Protein AF-0000000072193037 (afdb_homodimer)

Radius of gyration: 32.9 Å; Cα contacts (8 Å, |Δi|>4): 341; chains: 2; bounding box: 51×131×101 Å

pLDDT: mean 85.97, std 19.53, range [38.72, 98.88]

InterPro domains:
  IPR021857 Protein of unknown function DUF3467 [PF11950] (17-109)

Organism: NCBI:txid901

Foldseek 3Di:
DDDPPPDPPPPPDPPPPPPPPPPPPPDDDDDDDDPPDDDDDADDWDWDDDVFKIKIWGWHWDWDADPVGIDTDIGTDDMDMDGPVVVVVVVVVVVVVQVVVCVVPNHDDD/DDDPPPDPPPPPDPPPPPPPPPPPPPDDDDDDDDPPDDDDDADDWDWDDDVFKIKIWGWHWDWDADPVGIDTDIGTDDMDMDGPVVVVVVVVVVVVVQVVVCVVPNHDDD

Solvent-accessible surface area (backbone atoms o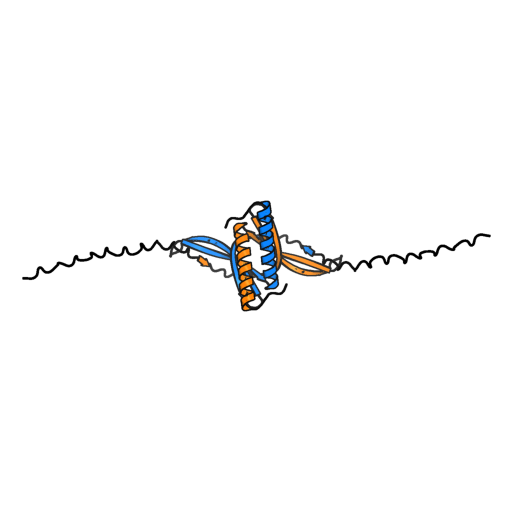nly — not comparable to full-atom values): 13272 Å² total; per-residue (Å²): 133,84,80,78,76,78,74,80,79,76,77,73,70,77,78,77,70,76,75,75,69,77,74,74,80,76,78,44,74,41,80,47,90,50,95,80,57,48,71,44,74,32,63,39,75,46,76,49,73,55,97,76,34,32,39,40,31,38,11,42,61,43,82,44,72,53,98,90,36,71,29,37,34,31,37,62,64,41,31,39,35,26,39,57,56,38,48,51,49,48,24,53,51,41,48,51,50,48,52,53,47,27,72,73,75,42,81,78,78,127,134,86,81,78,78,78,73,80,78,77,75,74,69,79,77,77,70,76,78,75,68,78,75,74,80,74,78,44,74,42,80,46,89,50,93,79,57,47,71,43,74,32,66,38,77,46,76,49,73,56,97,76,35,32,39,40,31,36,12,40,61,42,83,43,72,53,98,90,36,71,27,39,36,32,37,63,62,40,31,39,37,27,39,56,58,39,48,50,51,48,24,53,51,42,47,52,51,48,51,53,47,27,73,73,74,43,80,79,78,127

Secondary structure (DSSP, 8-state):
---------------------------EEEEPP-TT-EEEE-SEEEEEEETTEEEEEEEEEEEEEETTEEEEEEEEEEEEEE-HHHHHHHHHHHHHHHHHHHHHH-PPP-/---------------------------EEEEPP-TT-EEEE-SEEEEEEETTEEEEEEEEEEEEEETTEEEEEEEEEEEEEE-HHHHHHHHHHHHHHHHHHHHHH-PPP-

Structure (mmCIF, N/CA/C/O backbone):
data_AF-0000000072193037-model_v1
#
loop_
_entity.id
_entity.type
_entity.pdbx_description
1 polymer 'DUF3467 domain-containing protein'
#
loop_
_atom_site.group_PDB
_atom_site.id
_atom_site.type_symbol
_atom_site.label_atom_id
_atom_site.label_alt_id
_atom_site.label_comp_id
_atom_site.label_asym_id
_atom_site.label_entity_id
_atom_site.label_seq_id
_atom_site.pdbx_PDB_ins_code
_atom_site.Cartn_x
_atom_site.Cartn_y
_atom_site.Cartn_z
_atom_site.occupancy
_atom_site.B_iso_or_equiv
_atom_site.auth_seq_id
_atom_site.auth_comp_id
_atom_site.auth_asym_id
_atom_site.auth_atom_id
_atom_site.pdbx_PDB_model_num
ATOM 1 N N . MET A 1 1 ? -10.961 45.531 80.938 1 38.72 1 MET A N 1
ATOM 2 C CA . MET A 1 1 ? -11.102 45.781 79.5 1 38.72 1 MET A CA 1
ATOM 3 C C . MET A 1 1 ? -10.391 44.719 78.625 1 38.72 1 MET A C 1
ATOM 5 O O . MET A 1 1 ? -9.18 44.562 78.75 1 38.72 1 MET A O 1
ATOM 9 N N . PRO A 1 2 ? -11.047 43.594 78.188 1 45.59 2 PRO A N 1
ATOM 10 C CA . PRO A 1 2 ? -10.484 42.375 77.562 1 45.59 2 PRO A CA 1
ATOM 11 C C . PRO A 1 2 ? -9.805 42.656 76.25 1 45.59 2 PRO A C 1
ATOM 13 O O . PRO A 1 2 ? -10.234 43.531 75.5 1 45.59 2 PRO A O 1
ATOM 16 N N . ALA A 1 3 ? -8.469 42.469 76.062 1 51.12 3 ALA A N 1
ATOM 17 C CA . ALA A 1 3 ? -7.543 42.594 74.938 1 51.12 3 ALA A CA 1
ATOM 18 C C . ALA A 1 3 ? -8.023 41.812 73.75 1 51.12 3 ALA A C 1
ATOM 20 O O . ALA A 1 3 ? -8.266 40.594 73.875 1 51.12 3 ALA A O 1
ATOM 21 N N . LEU A 1 4 ? -8.797 42.406 72.812 1 46.22 4 LEU A N 1
ATOM 22 C CA . LEU A 1 4 ? -9.281 41.812 71.562 1 46.22 4 LEU A CA 1
ATOM 23 C C . LEU A 1 4 ? -8.125 41.281 70.75 1 46.22 4 LEU A C 1
ATOM 25 O O . LEU A 1 4 ? -7.211 42.031 70.375 1 46.22 4 LEU A O 1
ATOM 29 N N . LYS A 1 5 ? -7.797 40 70.875 1 47.25 5 LYS A N 1
ATOM 30 C CA . LYS A 1 5 ? -6.781 39.312 70.125 1 47.25 5 LYS A CA 1
ATOM 31 C C . LYS A 1 5 ? -7.055 39.5 68.625 1 47.25 5 LYS A C 1
ATOM 33 O O . LYS A 1 5 ? -8.156 39.188 68.125 1 47.25 5 LYS A O 1
ATOM 38 N N . LYS A 1 6 ? -6.367 40.375 67.938 1 49.47 6 LYS A N 1
ATOM 39 C CA . LYS A 1 6 ? -6.387 40.562 66.5 1 49.47 6 LYS A CA 1
ATOM 40 C C . LYS A 1 6 ? -6.098 39.25 65.75 1 49.47 6 LYS A C 1
ATOM 42 O O . LYS A 1 6 ? -5.082 38.594 66.062 1 49.47 6 LYS A O 1
ATOM 47 N N . THR A 1 7 ? -7.105 38.5 65.312 1 49.22 7 THR A N 1
ATOM 48 C CA . THR A 1 7 ? -6.965 37.312 64.5 1 49.22 7 THR A CA 1
ATOM 49 C C . THR A 1 7 ? -6.148 37.625 63.219 1 49.22 7 THR A C 1
ATOM 51 O O . THR A 1 7 ? -6.422 38.594 62.531 1 49.22 7 THR A O 1
ATOM 54 N N . PRO A 1 8 ? -4.922 37.156 63.094 1 47.81 8 PRO A N 1
ATOM 55 C CA . PRO A 1 8 ? -4.109 37.375 61.906 1 47.81 8 PRO A CA 1
ATOM 56 C C . PRO A 1 8 ? -4.848 37.031 60.625 1 47.81 8 PRO A C 1
ATOM 58 O O . PRO A 1 8 ? -5.57 36.031 60.562 1 47.81 8 PRO A O 1
ATOM 61 N N . ALA A 1 9 ? -5.281 38 59.781 1 48.5 9 ALA A N 1
ATOM 62 C CA . ALA A 1 9 ? -5.844 37.844 58.438 1 48.5 9 ALA A CA 1
ATOM 63 C C . ALA A 1 9 ? -4.98 36.938 57.562 1 48.5 9 ALA A C 1
ATOM 65 O O . ALA A 1 9 ? -3.768 37.125 57.469 1 48.5 9 ALA A O 1
ATOM 66 N N . ASN A 1 10 ? -5.219 35.594 57.594 1 48.97 10 ASN A N 1
ATOM 67 C CA . ASN A 1 10 ? -4.617 34.656 56.656 1 48.97 10 ASN A CA 1
ATOM 68 C C . ASN A 1 10 ? -4.66 35.219 55.219 1 48.97 10 ASN A C 1
ATOM 70 O O . ASN A 1 10 ? -5.734 35.344 54.625 1 48.97 10 ASN A O 1
ATOM 74 N N . SER A 1 11 ? -3.824 36.156 54.844 1 52.31 11 SER A N 1
ATOM 75 C CA . SER A 1 11 ? -3.674 36.562 53.438 1 52.31 11 SER A CA 1
ATOM 76 C C . SER A 1 11 ? -3.559 35.344 52.531 1 52.31 11 SER A C 1
ATOM 78 O O . SER A 1 11 ? -2.535 34.656 52.531 1 52.31 11 SER A O 1
ATOM 80 N N . ARG A 1 12 ? -4.672 34.562 52.281 1 49.44 12 ARG A N 1
ATOM 81 C CA . ARG A 1 12 ? -4.633 33.531 51.25 1 49.44 12 ARG A CA 1
ATOM 82 C C . ARG A 1 12 ? -3.982 34.062 50 1 49.44 12 ARG A C 1
ATOM 84 O O . ARG A 1 12 ? -4.449 35.031 49.406 1 49.44 12 ARG A O 1
ATOM 91 N N . ALA A 1 13 ? -2.67 33.812 49.75 1 55.5 13 ALA A N 1
ATOM 92 C CA . ALA A 1 13 ? -1.938 34.031 48.531 1 55.5 13 ALA A CA 1
ATOM 93 C C . ALA A 1 13 ? -2.793 33.688 47.312 1 55.5 13 ALA A C 1
ATOM 95 O O . ALA A 1 13 ? -3.562 32.719 47.344 1 55.5 13 ALA A O 1
ATOM 96 N N . PRO A 1 14 ? -3.086 34.656 46.406 1 50.62 14 PRO A N 1
ATOM 97 C CA . PRO A 1 14 ? -3.881 34.312 45.219 1 50.62 14 PRO A CA 1
ATOM 98 C C . PRO A 1 14 ? -3.445 33 44.594 1 50.62 14 PRO A C 1
ATOM 100 O O . PRO A 1 14 ? -2.246 32.75 44.469 1 50.62 14 PRO A O 1
ATOM 103 N N . GLU A 1 15 ? -4.199 31.938 44.594 1 52.84 15 GLU A N 1
ATOM 104 C CA . GLU A 1 15 ? -3.992 30.719 43.812 1 52.84 15 GLU A CA 1
ATOM 105 C C . GLU A 1 15 ? -3.471 31.031 42.438 1 52.84 15 GLU A C 1
ATOM 107 O O . GLU A 1 15 ? -4.094 31.797 41.688 1 52.84 15 GLU A O 1
ATOM 112 N N . GLN A 1 16 ? -2.148 31.125 42.188 1 50.22 16 GLN A N 1
ATOM 113 C CA . GLN A 1 16 ? -1.597 31.188 40.844 1 50.22 16 GLN A CA 1
ATOM 114 C C . GLN A 1 16 ? -2.383 30.312 39.875 1 50.22 16 GLN A C 1
ATOM 116 O O . GLN A 1 16 ? -2.496 29.094 40.094 1 50.22 16 GLN A O 1
ATOM 121 N N . GLN A 1 17 ? -3.412 30.812 39.188 1 51.38 17 GLN A N 1
ATOM 122 C CA . GLN A 1 17 ? -4.0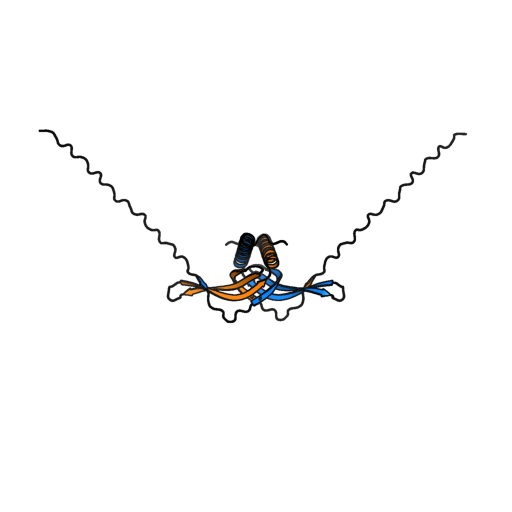9 30.094 38.094 1 51.38 17 GLN A CA 1
ATOM 123 C C . GLN A 1 17 ? -3.09 29.359 37.219 1 51.38 17 GLN A C 1
ATOM 125 O O . GLN A 1 17 ? -2.055 29.906 36.844 1 51.38 17 GLN A O 1
ATOM 130 N N . PRO A 1 18 ? -2.967 28.125 37.125 1 51.25 18 PRO A N 1
ATOM 131 C CA . PRO A 1 18 ? -2.053 27.406 36.219 1 51.25 18 PRO A CA 1
ATOM 132 C C . PRO A 1 18 ? -1.894 28.094 34.875 1 51.25 18 PRO A C 1
ATOM 134 O O . PRO A 1 18 ? -2.887 28.484 34.25 1 51.25 18 PRO A O 1
ATOM 137 N N . GLU A 1 19 ? -0.863 28.781 34.562 1 50.16 19 GLU A N 1
ATOM 138 C CA . GLU A 1 19 ? -0.504 29.25 33.25 1 50.16 19 GLU A CA 1
ATOM 139 C C . GLU A 1 19 ? -0.97 28.281 32.156 1 50.16 19 GLU A C 1
ATOM 141 O O . GLU A 1 19 ? -0.603 27.094 32.188 1 50.16 19 GLU A O 1
ATOM 146 N N . GLN A 1 20 ? -2.15 28.375 31.547 1 50.62 20 GLN A N 1
ATOM 147 C CA . GLN A 1 20 ? -2.586 27.625 30.359 1 50.62 20 GLN A CA 1
ATOM 148 C C . GLN A 1 20 ? -1.435 27.438 29.375 1 50.62 20 GLN A C 1
ATOM 150 O O . GLN A 1 20 ? -0.898 28.406 28.844 1 50.62 20 GLN A O 1
ATOM 155 N N . GLN A 1 21 ? -0.474 26.562 29.562 1 52.53 21 GLN A N 1
ATOM 156 C CA . GLN A 1 21 ? 0.493 26.203 28.531 1 52.53 21 GLN A CA 1
ATOM 157 C C . GLN A 1 21 ? -0.101 26.375 27.141 1 52.53 21 GLN A C 1
ATOM 159 O O . GLN A 1 21 ? -1.241 25.984 26.891 1 52.53 21 GLN A O 1
ATOM 164 N N . PRO A 1 22 ? 0.365 27.281 26.281 1 52.25 22 PRO A N 1
ATOM 165 C CA . PRO A 1 22 ? -0.148 27.422 24.906 1 52.25 22 PRO A CA 1
ATOM 166 C C . PRO A 1 22 ? -0.451 26.094 24.25 1 52.25 22 PRO A C 1
ATOM 168 O O . PRO A 1 22 ? 0.388 25.188 24.25 1 52.25 22 PRO A O 1
ATOM 171 N N . GLU A 1 23 ? -1.641 25.547 24.156 1 54.94 23 GLU A N 1
ATOM 172 C CA . GLU A 1 23 ? -2.059 24.406 23.344 1 54.94 23 GLU A CA 1
ATOM 173 C C . GLU A 1 23 ? -1.237 24.312 22.062 1 54.94 23 GLU A C 1
ATOM 175 O O . GLU A 1 23 ? -1.146 25.281 21.312 1 54.94 23 GLU A O 1
ATOM 180 N N . GLN A 1 24 ? -0.074 23.688 21.969 1 57.91 24 GLN A N 1
ATOM 181 C CA . GLN A 1 24 ? 0.596 23.406 20.703 1 57.91 24 GLN A CA 1
ATOM 182 C C . GLN A 1 24 ? -0.41 23.297 19.562 1 57.91 24 GLN A C 1
ATOM 184 O O . GLN A 1 24 ? -1.406 22.578 19.672 1 57.91 24 GLN A O 1
ATOM 189 N N . PRO A 1 25 ? -0.499 24.328 18.688 1 59.78 25 PRO A N 1
ATOM 190 C CA . PRO A 1 25 ? -1.506 24.359 17.625 1 59.78 25 PRO A CA 1
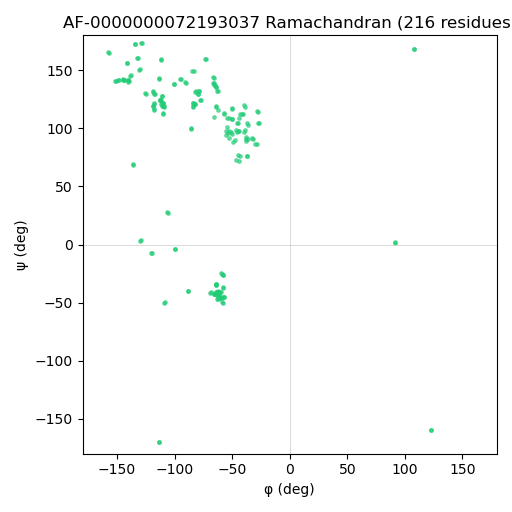ATOM 191 C C . PRO A 1 25 ? -1.61 23.031 16.875 1 59.78 25 PRO A C 1
ATOM 193 O O . PRO A 1 25 ? -0.598 22.5 16.406 1 59.78 25 PRO A O 1
ATOM 196 N N . GLN A 1 26 ? -2.523 22.141 17.172 1 74.38 26 GLN A N 1
ATOM 197 C CA . GLN A 1 26 ? -2.83 20.938 16.406 1 74.38 26 GLN A CA 1
ATOM 198 C C . GLN A 1 26 ? -2.934 21.25 14.914 1 74.38 26 GLN A C 1
ATOM 200 O O . GLN A 1 26 ? -3.625 22.188 14.516 1 74.38 26 GLN A O 1
ATOM 205 N N . MET A 1 27 ? -1.891 20.875 14.102 1 85.56 27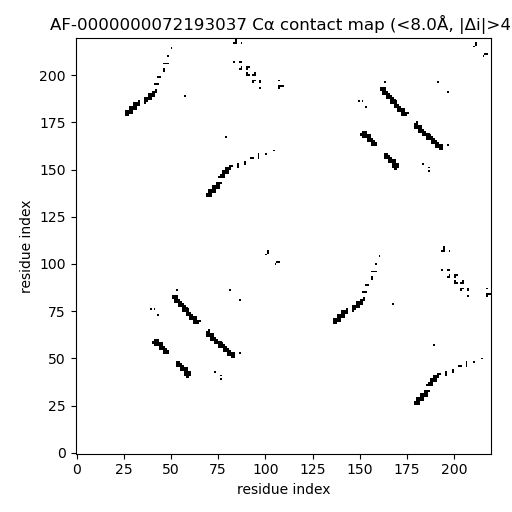 MET A N 1
ATOM 206 C CA . MET A 1 27 ? -1.882 21.109 12.664 1 85.56 27 MET A CA 1
ATOM 207 C C . MET A 1 27 ? -3.168 20.609 12.023 1 85.56 27 MET A C 1
ATOM 209 O O . MET A 1 27 ? -3.547 19.453 12.211 1 85.56 27 MET A O 1
ATOM 213 N N . ARG A 1 28 ? -3.865 21.531 11.477 1 91.5 28 ARG A N 1
ATOM 214 C CA . ARG A 1 28 ? -5.074 21.172 10.742 1 91.5 28 ARG A CA 1
ATOM 215 C C . ARG A 1 28 ? -4.738 20.359 9.5 1 91.5 28 ARG A C 1
ATOM 217 O O . ARG A 1 28 ? -3.73 20.609 8.836 1 91.5 28 ARG A O 1
ATOM 224 N N . VAL A 1 29 ? -5.465 19.297 9.172 1 93.94 29 VAL A N 1
ATOM 225 C CA . VAL A 1 29 ? -5.309 18.484 7.965 1 93.94 29 VAL A CA 1
ATOM 226 C C . VAL A 1 29 ? -6.512 18.688 7.047 1 93.94 29 VAL A C 1
ATOM 228 O O . VAL A 1 29 ? -7.66 18.641 7.504 1 93.94 29 VAL A O 1
ATOM 231 N N . ALA A 1 30 ? -6.246 19.016 5.766 1 94.06 30 ALA A N 1
ATOM 232 C CA . ALA A 1 30 ? -7.312 19.188 4.789 1 94.06 30 ALA A CA 1
ATOM 233 C C . ALA A 1 30 ? -7.195 18.188 3.648 1 94.06 30 ALA A C 1
ATOM 235 O O . ALA A 1 30 ? -6.195 18.172 2.924 1 94.06 30 ALA A O 1
ATOM 236 N N . MET A 1 31 ? -8.227 17.422 3.477 1 95 31 MET A N 1
ATOM 237 C CA . MET A 1 31 ? -8.312 16.531 2.324 1 95 31 MET A CA 1
ATOM 238 C C . MET A 1 31 ? -8.805 17.281 1.092 1 95 31 MET A C 1
ATOM 240 O O . MET A 1 31 ? -9.906 17.828 1.099 1 95 31 MET A O 1
ATOM 244 N N . LEU A 1 32 ? -8.016 17.266 0.093 1 95.5 32 LEU A N 1
ATOM 245 C CA . LEU A 1 32 ? -8.391 17.969 -1.133 1 95.5 32 LEU A CA 1
ATOM 246 C C . LEU A 1 32 ? -9.281 17.078 -2.008 1 95.5 32 LEU A C 1
ATOM 248 O O . LEU A 1 32 ? -9.117 15.859 -2.037 1 95.5 32 LEU A O 1
ATOM 252 N N . PRO A 1 33 ? -10.164 17.719 -2.758 1 94.69 33 PRO A N 1
ATOM 253 C CA . PRO A 1 33 ? -11.023 16.938 -3.656 1 94.69 33 PRO A CA 1
ATOM 254 C C . PRO A 1 33 ? -10.234 16.266 -4.773 1 94.69 33 PRO A C 1
ATOM 256 O O . PRO A 1 33 ? -9.227 16.797 -5.238 1 94.69 33 PRO A O 1
ATOM 259 N N . ALA A 1 34 ? -10.656 15.023 -5.176 1 95.06 34 ALA A N 1
ATOM 260 C CA . ALA A 1 34 ? -10.086 14.25 -6.281 1 95.06 34 ALA A CA 1
ATOM 261 C C . ALA A 1 34 ? -11.188 13.617 -7.129 1 95.06 34 ALA A C 1
ATOM 263 O O . ALA A 1 34 ? -11.328 12.391 -7.16 1 95.06 34 ALA A O 1
ATOM 264 N N . PRO A 1 35 ? -11.922 14.414 -7.836 1 91.56 35 PRO A N 1
ATOM 265 C CA . PRO A 1 35 ? -13.07 13.891 -8.586 1 91.56 35 PRO A CA 1
ATOM 266 C C . PRO A 1 35 ? -12.672 12.828 -9.609 1 91.56 35 PRO A C 1
ATOM 268 O O . PRO A 1 35 ? -13.477 11.953 -9.945 1 91.56 35 PRO A O 1
ATOM 271 N N . ALA A 1 36 ? -11.461 12.773 -10.117 1 93.94 36 ALA A N 1
ATOM 272 C CA . ALA A 1 36 ? -11 11.812 -11.125 1 93.94 36 ALA A CA 1
ATOM 273 C C . ALA A 1 36 ? -10.086 10.758 -10.5 1 93.94 36 ALA A C 1
ATOM 275 O O . ALA A 1 36 ? -9.211 10.219 -11.172 1 93.94 36 ALA A O 1
ATOM 276 N N . LEU A 1 37 ? -10.336 10.547 -9.258 1 95.94 37 LEU A N 1
ATOM 277 C CA . LEU A 1 37 ? -9.477 9.578 -8.594 1 95.94 37 LEU A CA 1
ATOM 278 C C . LEU A 1 37 ? -9.656 8.188 -9.195 1 95.94 37 LEU A C 1
ATOM 280 O O . LEU A 1 37 ? -10.766 7.648 -9.195 1 95.94 37 LEU A O 1
ATOM 284 N N . GLU A 1 38 ? -8.578 7.723 -9.703 1 97.25 38 GLU A N 1
ATOM 285 C CA . GLU A 1 38 ? -8.594 6.371 -10.258 1 97.25 38 GLU A CA 1
ATOM 286 C C . GLU A 1 38 ? -8.484 5.32 -9.164 1 97.25 38 GLU A C 1
ATOM 288 O O . GLU A 1 38 ? -7.652 5.441 -8.258 1 97.25 38 GLU A O 1
ATOM 293 N N . THR A 1 39 ? -9.375 4.375 -9.211 1 97.69 39 THR A N 1
ATOM 294 C CA . THR A 1 39 ? -9.328 3.227 -8.305 1 97.69 39 THR A CA 1
ATOM 295 C C . THR A 1 39 ? -9.023 1.945 -9.078 1 97.69 39 THR A C 1
ATOM 297 O O . THR A 1 39 ? -9.719 1.61 -10.039 1 97.69 39 THR A O 1
ATOM 300 N N . ILE A 1 40 ? -7.93 1.253 -8.633 1 98.25 40 ILE A N 1
ATOM 301 C CA . ILE A 1 40 ? -7.602 -0.015 -9.273 1 98.25 40 ILE A CA 1
ATOM 302 C C . ILE A 1 40 ? -7.824 -1.163 -8.289 1 98.25 40 ILE A C 1
ATOM 304 O O . ILE A 1 40 ? -7.926 -0.943 -7.082 1 98.25 40 ILE A O 1
ATOM 308 N N . TYR A 1 41 ? -7.973 -2.301 -8.852 1 98.5 41 TYR A N 1
ATOM 309 C CA . TYR A 1 41 ? -8.031 -3.512 -8.039 1 98.5 41 TYR A CA 1
ATOM 310 C C . TYR A 1 41 ? -6.656 -4.164 -7.93 1 98.5 41 TYR A C 1
ATOM 312 O O . TYR A 1 41 ? -5.91 -4.215 -8.914 1 98.5 41 TYR A O 1
ATOM 320 N N . ALA A 1 42 ? -6.398 -4.703 -6.723 1 98.81 42 ALA A N 1
ATOM 321 C CA . ALA A 1 42 ? -5.188 -5.504 -6.551 1 98.81 42 ALA A CA 1
ATOM 322 C C . ALA A 1 42 ? -5.426 -6.66 -5.582 1 98.81 42 ALA A C 1
ATOM 324 O O . ALA A 1 42 ? -6.148 -6.512 -4.598 1 98.81 42 ALA A O 1
ATOM 325 N N . ASN A 1 43 ? -4.793 -7.801 -5.934 1 98.5 43 ASN A N 1
ATOM 326 C CA . ASN A 1 43 ? -4.832 -8.938 -5.016 1 98.5 43 ASN A CA 1
ATOM 327 C C . ASN A 1 43 ? -3.439 -9.5 -4.766 1 98.5 43 ASN A C 1
ATOM 329 O O . ASN A 1 43 ? -3.287 -10.5 -4.059 1 98.5 43 ASN A O 1
ATOM 333 N N . ALA A 1 44 ? -2.451 -8.922 -5.297 1 98.44 44 ALA A N 1
ATOM 334 C CA . ALA A 1 44 ? -1.037 -9.227 -5.094 1 98.44 44 ALA A CA 1
ATOM 335 C C . ALA A 1 44 ? -0.2 -7.953 -5.047 1 98.44 44 ALA A C 1
ATOM 337 O O . ALA A 1 44 ? -0.601 -6.918 -5.59 1 98.44 44 ALA A O 1
ATOM 338 N N . PHE A 1 45 ? 1.008 -8.094 -4.355 1 98.62 45 PHE A N 1
ATOM 339 C CA . PHE A 1 45 ? 1.88 -6.934 -4.211 1 98.62 45 PHE A CA 1
ATOM 340 C C . PHE A 1 45 ? 3.346 -7.344 -4.289 1 98.62 45 PHE A C 1
ATOM 342 O O . PHE A 1 45 ? 3.725 -8.398 -3.779 1 98.62 45 PHE A O 1
ATOM 349 N N . GLN A 1 46 ? 4.027 -6.512 -4.902 1 97.56 46 GLN A N 1
ATOM 350 C CA . GLN A 1 46 ? 5.48 -6.648 -4.93 1 97.56 46 GLN A CA 1
ATOM 351 C C . GLN A 1 46 ? 6.156 -5.453 -4.262 1 97.56 46 GLN A C 1
ATOM 353 O O . GLN A 1 46 ? 5.836 -4.301 -4.566 1 97.56 46 GLN A O 1
ATOM 358 N N . THR A 1 47 ? 7.047 -5.746 -3.359 1 97.88 47 THR A N 1
ATOM 359 C CA . THR A 1 47 ? 7.773 -4.684 -2.676 1 97.88 47 THR A CA 1
ATOM 360 C C . THR A 1 47 ? 9.273 -4.789 -2.945 1 97.88 47 THR A C 1
ATOM 362 O O . THR A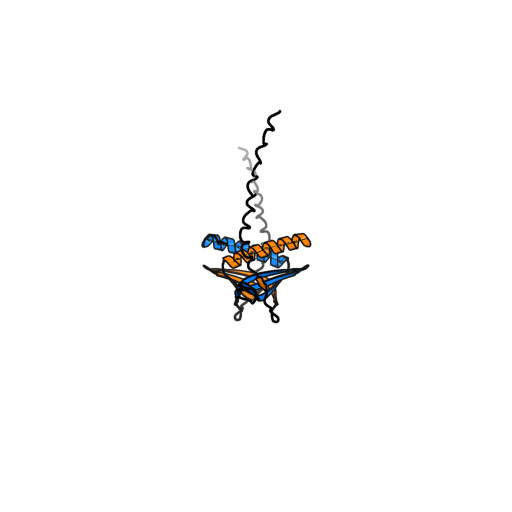 1 47 ? 9.844 -5.879 -2.877 1 97.88 47 THR A O 1
ATOM 365 N N . THR A 1 48 ? 9.898 -3.73 -3.309 1 96.88 48 THR A N 1
ATOM 366 C CA . THR A 1 48 ? 11.352 -3.617 -3.439 1 96.88 48 THR A CA 1
ATOM 367 C C . THR A 1 48 ? 11.867 -2.381 -2.711 1 96.88 48 THR A C 1
ATOM 369 O O . THR A 1 48 ? 11.094 -1.474 -2.393 1 96.88 48 THR A O 1
ATOM 372 N N . PHE A 1 49 ? 13.094 -2.473 -2.256 1 97.19 49 PHE A N 1
ATOM 373 C CA . PHE A 1 49 ? 13.641 -1.308 -1.577 1 97.19 49 PHE A CA 1
ATOM 374 C C . PHE A 1 49 ? 15.094 -1.083 -1.982 1 97.19 49 PHE A C 1
ATOM 376 O O . PHE A 1 49 ? 15.781 -2.02 -2.395 1 97.19 49 PHE A O 1
ATOM 383 N N . ALA A 1 50 ? 15.477 0.083 -2.064 1 95.88 50 ALA A N 1
ATOM 384 C CA . ALA A 1 50 ? 16.844 0.574 -2.164 1 95.88 50 ALA A CA 1
ATOM 385 C C . ALA A 1 50 ? 17.125 1.647 -1.115 1 95.88 50 ALA A C 1
ATOM 387 O O . ALA A 1 50 ? 16.219 2.037 -0.365 1 95.88 50 ALA A O 1
ATOM 388 N N . ARG A 1 51 ? 18.359 2.059 -1.018 1 96.75 51 ARG A N 1
ATOM 389 C CA . ARG A 1 51 ? 18.703 3.053 -0.005 1 96.75 51 ARG A CA 1
ATOM 390 C C . ARG A 1 51 ? 17.859 4.316 -0.177 1 96.75 51 ARG A C 1
ATOM 392 O O . ARG A 1 51 ? 17.969 5 -1.196 1 96.75 51 ARG A O 1
ATOM 399 N N . GLY A 1 52 ? 17 4.613 0.728 1 97.19 52 GLY A N 1
ATOM 400 C CA . GLY A 1 52 ? 16.234 5.848 0.764 1 97.19 52 GLY A CA 1
ATOM 401 C C . GLY A 1 52 ? 14.898 5.746 0.047 1 97.19 52 GLY A C 1
ATOM 402 O O . GLY A 1 52 ? 14.164 6.727 -0.047 1 97.19 52 GLY A O 1
ATOM 403 N N . GLU A 1 53 ? 14.594 4.578 -0.479 1 97.88 53 GLU A N 1
ATOM 404 C CA . GLU A 1 53 ? 13.367 4.465 -1.265 1 97.88 53 GLU A CA 1
ATOM 405 C C . GLU A 1 53 ? 12.758 3.074 -1.131 1 97.88 53 GLU A C 1
ATOM 407 O O . GLU A 1 53 ? 13.477 2.072 -1.105 1 97.88 53 GLU A O 1
ATOM 412 N N . ILE A 1 54 ? 11.461 3.047 -1.067 1 98.44 54 ILE A N 1
ATOM 413 C CA . ILE A 1 54 ? 10.68 1.813 -1.12 1 98.44 54 ILE A CA 1
ATOM 414 C C . ILE A 1 54 ? 9.648 1.901 -2.242 1 98.44 54 ILE A C 1
ATOM 416 O O . ILE A 1 54 ? 8.977 2.924 -2.396 1 98.44 54 ILE A O 1
ATOM 420 N N . LEU A 1 55 ? 9.633 0.87 -3.059 1 98.56 55 LEU A N 1
ATOM 421 C CA . LEU A 1 55 ? 8.688 0.753 -4.164 1 98.56 55 LEU A CA 1
ATOM 422 C C . LEU A 1 55 ? 7.672 -0.349 -3.898 1 98.56 55 LEU A C 1
ATOM 424 O O . LEU A 1 55 ? 8.047 -1.495 -3.637 1 98.56 55 LEU A O 1
ATOM 428 N N . LEU A 1 56 ? 6.438 0.046 -3.895 1 98.88 56 LEU A N 1
ATOM 429 C CA . LEU A 1 56 ? 5.32 -0.883 -3.756 1 98.88 56 LEU A CA 1
ATOM 430 C C . LEU A 1 56 ? 4.539 -0.991 -5.062 1 98.88 56 LEU A C 1
ATOM 432 O O . LEU A 1 56 ? 3.988 0.001 -5.543 1 98.88 56 LEU A O 1
ATOM 436 N N . THR A 1 57 ? 4.48 -2.164 -5.605 1 98.69 57 THR A N 1
ATOM 437 C CA . THR A 1 57 ? 3.756 -2.379 -6.852 1 98.69 57 THR A CA 1
ATOM 438 C C . THR A 1 57 ? 2.486 -3.189 -6.605 1 98.69 57 THR A C 1
ATOM 440 O O . THR A 1 57 ? 2.549 -4.316 -6.113 1 98.69 57 THR A O 1
ATOM 443 N N . ALA A 1 58 ? 1.345 -2.584 -6.91 1 98.88 58 ALA A N 1
ATOM 444 C CA . ALA A 1 58 ? 0.068 -3.293 -6.883 1 98.88 58 ALA A CA 1
ATOM 445 C C . ALA A 1 58 ? -0.113 -4.148 -8.133 1 98.88 58 ALA A C 1
ATOM 447 O O . ALA A 1 58 ? 0.107 -3.676 -9.25 1 98.88 58 ALA A O 1
ATOM 448 N N . CYS A 1 59 ? -0.506 -5.383 -7.906 1 98.81 59 CYS A N 1
ATOM 449 C CA . CYS A 1 59 ? -0.61 -6.332 -9.008 1 98.81 59 CYS A CA 1
ATOM 450 C C . CYS A 1 59 ? -1.941 -7.07 -8.969 1 98.81 59 CYS A C 1
ATOM 452 O O . CYS A 1 59 ? -2.627 -7.07 -7.941 1 98.81 59 CYS A O 1
ATOM 454 N N . VAL A 1 60 ? -2.26 -7.613 -10.109 1 98.56 60 VAL A N 1
ATOM 455 C CA . VAL A 1 60 ? -3.324 -8.609 -10.172 1 98.56 60 VAL A CA 1
ATOM 456 C C . VAL A 1 60 ? -2.736 -9.977 -10.508 1 98.56 60 VAL A C 1
ATOM 458 O O . VAL A 1 60 ? -1.988 -10.117 -11.477 1 98.56 60 VAL A O 1
ATOM 461 N N . SER A 1 61 ? -2.98 -10.875 -9.602 1 98.19 61 SER A N 1
ATOM 462 C CA . SER A 1 61 ? -2.533 -12.25 -9.828 1 98.19 61 SER A CA 1
ATOM 463 C C . SER A 1 61 ? -3.678 -13.133 -10.312 1 98.19 61 SER A C 1
ATOM 465 O O . SER A 1 61 ? -4.805 -13.023 -9.828 1 98.19 61 SER A O 1
ATOM 467 N N . ARG A 1 62 ? -3.381 -13.953 -11.266 1 97.12 62 ARG A N 1
ATOM 468 C CA . ARG A 1 62 ? -4.348 -14.898 -11.82 1 97.12 62 ARG A CA 1
ATOM 469 C C . ARG A 1 62 ? -3.689 -16.234 -12.117 1 97.12 62 ARG A C 1
ATOM 471 O O . ARG A 1 62 ? -2.545 -16.297 -12.57 1 97.12 62 ARG A O 1
ATOM 478 N N . GLN A 1 63 ? -4.48 -17.234 -11.828 1 95.56 63 GLN A N 1
ATOM 479 C CA . GLN A 1 63 ? -4.012 -18.562 -12.25 1 95.56 63 GLN A CA 1
ATOM 480 C C . GLN A 1 63 ? -4.223 -18.766 -13.75 1 95.56 63 GLN A C 1
ATOM 482 O O . GLN A 1 63 ? -5.316 -18.531 -14.266 1 95.56 63 GLN A O 1
ATOM 487 N N . GLU A 1 64 ? -3.238 -19.062 -14.375 1 94.56 64 GLU A N 1
ATOM 488 C CA . GLU A 1 64 ? -3.285 -19.359 -15.805 1 94.56 64 GLU A CA 1
ATOM 489 C C . GLU A 1 64 ? -2.482 -20.609 -16.141 1 94.56 64 GLU A C 1
ATOM 491 O O . GLU A 1 64 ? -1.994 -21.297 -15.234 1 94.56 64 GLU A O 1
ATOM 496 N N . ASN A 1 65 ? -2.59 -21.016 -17.344 1 91.94 65 ASN A N 1
ATOM 497 C CA . ASN A 1 65 ? -1.767 -22.109 -17.875 1 91.94 65 ASN A CA 1
ATOM 498 C C . ASN A 1 65 ? -0.793 -21.609 -18.938 1 91.94 65 ASN A C 1
ATOM 500 O O . ASN A 1 65 ? -1.172 -20.844 -19.812 1 91.94 65 ASN A O 1
ATOM 504 N N . ASP A 1 66 ? 0.44 -21.906 -18.656 1 87.44 66 ASP A N 1
ATOM 505 C CA . ASP A 1 66 ? 1.386 -21.594 -19.719 1 87.44 66 ASP A CA 1
ATOM 506 C C . ASP A 1 66 ? 1.999 -22.859 -20.297 1 87.44 66 ASP A C 1
ATOM 508 O O . ASP A 1 66 ? 1.469 -23.969 -20.094 1 87.44 66 ASP A O 1
ATOM 512 N N . GLN A 1 67 ? 3.006 -22.797 -21.125 1 88.75 67 GLN A N 1
ATOM 513 C CA . GLN A 1 67 ? 3.598 -23.938 -21.828 1 88.75 67 GLN A CA 1
ATOM 514 C C . GLN A 1 67 ? 4.09 -25 -20.844 1 88.75 67 GLN A C 1
ATOM 516 O O . GLN A 1 67 ? 4.164 -26.172 -21.188 1 88.75 67 GLN A O 1
ATOM 521 N N . GLN A 1 68 ? 4.402 -24.562 -19.672 1 89.69 68 GLN A N 1
ATOM 522 C CA . GLN A 1 68 ? 5.012 -25.453 -18.688 1 89.69 68 GLN A CA 1
ATOM 523 C C . GLN A 1 68 ? 3.979 -25.969 -17.688 1 89.69 68 GLN A C 1
ATOM 525 O O . GLN A 1 68 ? 4.297 -26.766 -16.812 1 89.69 68 GLN A O 1
ATOM 530 N N . GLY A 1 69 ? 2.703 -25.453 -17.828 1 91.12 69 GLY A N 1
ATOM 531 C CA . GLY A 1 69 ? 1.655 -25.891 -16.922 1 91.12 69 GLY A CA 1
ATOM 532 C C . GLY A 1 69 ? 1.01 -24.734 -16.156 1 91.12 69 GLY A C 1
ATOM 533 O O . GLY A 1 69 ? 1.036 -23.594 -16.609 1 91.12 69 GLY A O 1
ATOM 534 N N . PRO A 1 70 ? 0.375 -25.141 -15.031 1 93.25 70 PRO A N 1
ATOM 535 C CA . PRO A 1 70 ? -0.266 -24.109 -14.219 1 93.25 70 PRO A CA 1
ATOM 536 C C . PRO A 1 70 ? 0.733 -23.094 -13.664 1 93.25 70 PRO A C 1
ATOM 538 O O . PRO A 1 70 ? 1.823 -23.484 -13.227 1 93.25 70 PRO A O 1
ATOM 541 N N . VAL A 1 71 ? 0.31 -21.797 -13.859 1 94.69 71 VAL A N 1
ATOM 542 C CA . VAL A 1 71 ? 1.186 -20.734 -13.391 1 94.69 71 VAL A CA 1
ATOM 543 C C . VAL A 1 71 ? 0.351 -19.609 -12.758 1 94.69 71 VAL A C 1
ATOM 545 O O . VAL A 1 71 ? -0.755 -19.328 -13.219 1 94.69 71 VAL A O 1
ATOM 548 N N . LEU A 1 72 ? 0.855 -19.078 -11.688 1 96.38 72 LEU A N 1
ATOM 549 C CA . LEU A 1 72 ? 0.287 -17.859 -11.133 1 96.38 72 LEU A CA 1
ATOM 550 C C . LEU A 1 72 ? 0.875 -16.625 -11.805 1 96.38 72 LEU A C 1
ATOM 552 O O . LEU A 1 72 ? 2.002 -16.219 -11.508 1 96.38 72 LEU A O 1
ATOM 556 N N . ALA A 1 73 ? 0.087 -16.125 -12.727 1 97.31 73 ALA A N 1
ATOM 557 C CA . ALA A 1 73 ? 0.532 -14.938 -13.461 1 97.31 73 ALA A CA 1
ATOM 558 C C . ALA A 1 73 ? 0.27 -13.672 -12.656 1 97.31 73 ALA A C 1
ATOM 560 O O . ALA A 1 73 ? -0.835 -13.469 -12.148 1 97.31 73 ALA A O 1
ATOM 561 N N . VAL A 1 74 ? 1.277 -12.828 -12.562 1 98.06 74 VAL A N 1
ATOM 562 C CA . VAL A 1 74 ? 1.186 -11.586 -11.797 1 98.06 74 VAL A CA 1
ATOM 563 C C . VAL A 1 74 ? 1.398 -10.391 -12.719 1 98.06 74 VAL A C 1
ATOM 565 O O . VAL A 1 74 ? 2.461 -10.25 -13.328 1 98.06 74 VAL A O 1
ATOM 568 N N . GLN A 1 75 ? 0.383 -9.555 -12.781 1 98.06 75 GLN A N 1
ATOM 569 C CA . GLN A 1 75 ? 0.412 -8.383 -13.656 1 98.06 75 GLN A CA 1
ATOM 570 C C . GLN A 1 75 ? 0.503 -7.094 -12.844 1 98.06 75 GLN A C 1
ATOM 572 O O . GLN A 1 75 ? -0.462 -6.695 -12.188 1 98.06 75 GLN A O 1
ATOM 577 N N . PRO A 1 76 ? 1.66 -6.398 -12.961 1 98.5 76 PRO A N 1
ATOM 578 C CA . PRO A 1 76 ? 1.736 -5.098 -12.297 1 98.5 76 PRO A CA 1
ATOM 579 C C . PRO A 1 76 ? 0.744 -4.082 -12.859 1 98.5 76 PRO A C 1
ATOM 581 O O . PRO A 1 76 ? 0.56 -4.008 -14.078 1 98.5 76 PRO A O 1
ATOM 584 N N . GLN A 1 77 ? 0.078 -3.359 -11.961 1 98 77 GLN A N 1
ATOM 585 C CA . GLN A 1 77 ? -0.914 -2.379 -12.383 1 98 77 GLN A CA 1
ATOM 586 C C . GLN A 1 77 ? -0.416 -0.955 -12.148 1 98 77 GLN A C 1
ATOM 588 O O . GLN A 1 77 ? -0.551 -0.092 -13.016 1 98 77 GLN A O 1
ATOM 593 N N . LYS A 1 78 ? 0.066 -0.664 -10.938 1 98.38 78 LYS A N 1
ATOM 594 C CA . LYS A 1 78 ? 0.554 0.642 -10.508 1 98.38 78 LYS A CA 1
ATOM 595 C C . LYS A 1 78 ? 1.624 0.499 -9.43 1 98.38 78 LYS A C 1
ATOM 597 O O . LYS A 1 78 ? 1.521 -0.367 -8.555 1 98.38 78 LYS A O 1
ATOM 602 N N . ALA A 1 79 ? 2.598 1.324 -9.523 1 98.5 79 ALA A N 1
ATOM 603 C CA . ALA A 1 79 ? 3.635 1.338 -8.492 1 98.5 79 ALA A CA 1
ATOM 604 C C . ALA A 1 79 ? 3.605 2.643 -7.703 1 98.5 79 ALA A C 1
ATOM 606 O O . ALA A 1 79 ? 3.287 3.701 -8.25 1 98.5 79 ALA A O 1
ATOM 607 N N . VAL A 1 80 ? 3.873 2.502 -6.398 1 98.81 80 VAL A N 1
ATOM 608 C CA . VAL A 1 80 ? 3.945 3.65 -5.5 1 98.81 80 VAL A CA 1
ATOM 609 C C . VAL A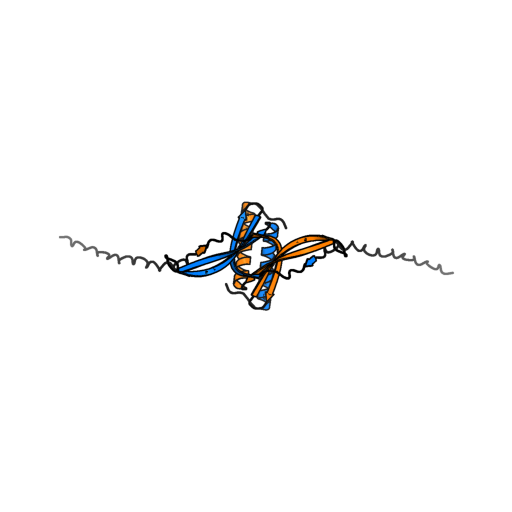 1 80 ? 5.352 3.758 -4.91 1 98.81 80 VAL A C 1
ATOM 611 O O . VAL A 1 80 ? 5.801 2.861 -4.195 1 98.81 80 VAL A O 1
ATOM 614 N N . GLY A 1 81 ? 5.992 4.812 -5.238 1 98.75 81 GLY A N 1
ATOM 615 C CA . GLY A 1 81 ? 7.262 5.137 -4.605 1 98.75 81 GLY A CA 1
ATOM 616 C C . GLY A 1 81 ? 7.105 5.996 -3.365 1 98.75 81 GLY A C 1
ATOM 617 O O . GLY A 1 81 ? 6.273 6.902 -3.33 1 98.75 81 GLY A O 1
ATOM 618 N N . MET A 1 82 ? 7.922 5.66 -2.314 1 98.75 82 MET A N 1
ATOM 619 C CA . MET A 1 82 ? 7.805 6.418 -1.072 1 98.75 82 MET A CA 1
ATOM 620 C C . MET A 1 82 ? 9.086 6.324 -0.256 1 98.75 82 MET A C 1
ATOM 622 O O . MET A 1 82 ? 9.953 5.496 -0.543 1 98.75 82 MET A O 1
ATOM 626 N N . SER A 1 83 ? 9.188 7.211 0.701 1 98.25 83 SER A N 1
ATOM 627 C CA . SER A 1 83 ? 10.312 7.152 1.628 1 98.25 83 SER A CA 1
ATOM 628 C C . SER A 1 83 ? 10.164 5.992 2.605 1 98.25 83 SER A C 1
ATOM 630 O O . SER A 1 83 ? 9.062 5.477 2.801 1 98.25 83 SER A O 1
ATOM 632 N N . PRO A 1 84 ? 11.266 5.566 3.207 1 98.44 84 PRO A N 1
ATOM 633 C CA . PRO A 1 84 ? 11.188 4.531 4.238 1 98.44 84 PRO A CA 1
ATOM 634 C C . PRO A 1 84 ? 10.273 4.926 5.402 1 98.44 84 PRO A C 1
ATOM 636 O O . PRO A 1 84 ? 9.531 4.09 5.922 1 98.44 84 PRO A O 1
ATOM 639 N N . GLU A 1 85 ? 10.305 6.199 5.754 1 98.38 85 GLU A N 1
ATOM 640 C CA . GLU A 1 85 ? 9.43 6.684 6.82 1 98.38 85 GLU A CA 1
ATOM 641 C C . GLU A 1 85 ? 7.961 6.527 6.449 1 98.38 85 GLU A C 1
ATOM 643 O O . GLU A 1 85 ? 7.156 6.066 7.262 1 98.38 85 GLU A O 1
ATOM 648 N N . SER A 1 86 ? 7.703 6.949 5.266 1 98.56 86 SER A N 1
ATOM 649 C CA . SER A 1 86 ? 6.328 6.848 4.793 1 98.56 86 SER A CA 1
ATOM 650 C C . SER A 1 86 ? 5.883 5.391 4.703 1 98.56 86 SER A C 1
ATOM 652 O O . SER A 1 86 ? 4.746 5.059 5.051 1 98.56 86 SER A O 1
ATOM 654 N N . ALA A 1 87 ? 6.746 4.539 4.242 1 98.75 87 ALA A N 1
ATOM 655 C CA . ALA A 1 87 ? 6.434 3.115 4.141 1 98.75 87 ALA A CA 1
ATOM 656 C C . ALA A 1 87 ? 6.164 2.516 5.52 1 98.75 87 ALA A C 1
ATOM 658 O O . ALA A 1 87 ? 5.234 1.719 5.684 1 98.75 87 ALA A O 1
ATOM 659 N N . LYS A 1 88 ? 6.988 2.871 6.449 1 98.69 88 LYS A N 1
ATOM 660 C CA . LYS A 1 88 ? 6.805 2.383 7.812 1 98.69 88 LYS A CA 1
ATOM 661 C C . LYS A 1 88 ? 5.469 2.846 8.383 1 98.69 88 LYS A C 1
ATOM 663 O O . LYS A 1 88 ? 4.762 2.068 9.031 1 98.69 88 LYS A O 1
ATOM 668 N N . ARG A 1 89 ? 5.133 4.059 8.148 1 98.5 89 ARG A N 1
ATOM 669 C CA . ARG A 1 89 ? 3.84 4.574 8.586 1 98.5 89 ARG A CA 1
ATOM 670 C C . ARG A 1 89 ? 2.695 3.846 7.895 1 98.5 89 ARG A C 1
ATOM 672 O O . ARG A 1 89 ? 1.669 3.557 8.516 1 98.5 89 ARG A O 1
ATOM 679 N N . LEU A 1 90 ? 2.863 3.596 6.613 1 98.75 90 LEU A N 1
ATOM 680 C CA . LEU A 1 90 ? 1.837 2.857 5.887 1 98.75 90 LEU A CA 1
ATOM 681 C C . LEU A 1 90 ? 1.641 1.468 6.48 1 98.75 90 LEU A C 1
ATOM 683 O O . LEU A 1 90 ? 0.506 1.029 6.684 1 98.75 90 LEU A O 1
ATOM 687 N N . ALA A 1 91 ? 2.75 0.772 6.754 1 98.56 91 ALA A N 1
ATOM 688 C CA . ALA A 1 91 ? 2.666 -0.562 7.344 1 98.56 91 ALA A CA 1
ATOM 689 C C . ALA A 1 91 ? 1.888 -0.536 8.656 1 98.56 91 ALA A C 1
ATOM 691 O O . ALA A 1 91 ? 0.993 -1.357 8.867 1 98.56 91 ALA A O 1
ATOM 692 N N . ALA A 1 92 ? 2.219 0.422 9.438 1 98.12 92 ALA A N 1
ATOM 693 C CA . ALA A 1 92 ? 1.543 0.553 10.727 1 98.12 92 ALA A CA 1
ATOM 694 C C . ALA A 1 92 ? 0.06 0.859 10.547 1 98.12 92 ALA A C 1
ATOM 696 O O . ALA A 1 92 ? -0.787 0.314 11.258 1 98.12 92 ALA A O 1
ATOM 697 N N . ALA A 1 93 ? -0.224 1.73 9.617 1 98.19 93 ALA A N 1
ATOM 698 C CA . ALA A 1 93 ? -1.608 2.111 9.344 1 98.19 93 ALA A CA 1
ATOM 699 C C . ALA A 1 93 ? -2.424 0.913 8.867 1 98.19 93 ALA A C 1
ATOM 701 O O . ALA A 1 93 ? -3.584 0.75 9.258 1 98.19 93 ALA A O 1
ATOM 702 N N . LEU A 1 94 ? -1.83 0.075 8.031 1 98.56 94 LEU A N 1
ATOM 703 C CA . LEU A 1 94 ? -2.527 -1.097 7.508 1 98.56 94 LEU A CA 1
ATOM 704 C C . LEU A 1 94 ? -2.766 -2.121 8.609 1 98.56 94 LEU A C 1
ATOM 706 O O . LEU A 1 94 ? -3.84 -2.723 8.688 1 98.56 94 LEU A O 1
ATOM 710 N N . VAL A 1 95 ? -1.797 -2.307 9.422 1 98.31 95 VAL A N 1
ATOM 711 C CA . VAL A 1 95 ? -1.959 -3.223 10.547 1 98.31 95 VAL A CA 1
ATOM 712 C C . VAL A 1 95 ? -3.125 -2.766 11.422 1 98.31 95 VAL A C 1
ATOM 714 O O . VAL A 1 95 ? -3.973 -3.574 11.812 1 98.31 95 VAL A O 1
ATOM 717 N N . GLN A 1 96 ? -3.135 -1.494 11.695 1 98.06 96 GLN A N 1
ATOM 718 C CA . GLN A 1 96 ? -4.215 -0.941 12.508 1 98.06 96 GLN A CA 1
ATOM 719 C C . GLN A 1 96 ? -5.566 -1.123 11.82 1 98.06 96 GLN A C 1
ATOM 721 O O . GLN A 1 96 ? -6.555 -1.473 12.469 1 98.06 96 GLN A O 1
ATOM 726 N N . ALA A 1 97 ? -5.617 -0.857 10.539 1 97.88 97 ALA A N 1
ATOM 727 C CA . ALA A 1 97 ? -6.855 -1.008 9.773 1 97.88 97 ALA A CA 1
ATOM 728 C C . ALA A 1 97 ? -7.355 -2.447 9.82 1 97.88 97 ALA A C 1
ATOM 730 O O . ALA A 1 97 ? -8.555 -2.689 9.961 1 97.88 97 ALA A O 1
ATOM 731 N N . ILE A 1 98 ? -6.43 -3.389 9.711 1 98.31 98 ILE A N 1
ATOM 732 C CA . ILE A 1 98 ? -6.766 -4.809 9.742 1 98.31 98 ILE A CA 1
ATOM 733 C C . ILE A 1 98 ? -7.305 -5.176 11.117 1 98.31 98 ILE A C 1
ATOM 735 O O . ILE A 1 98 ? -8.297 -5.902 11.227 1 98.31 98 ILE A O 1
ATOM 739 N N . GLN A 1 99 ? -6.684 -4.684 12.109 1 98.31 99 GLN A N 1
ATOM 740 C CA . GLN A 1 99 ? -7.141 -4.941 13.469 1 98.31 99 GLN A CA 1
ATOM 741 C C . GLN A 1 99 ? -8.562 -4.422 13.68 1 98.31 99 GLN A C 1
ATOM 743 O O . GLN A 1 99 ? -9.398 -5.102 14.273 1 98.31 99 GLN A O 1
ATOM 748 N N . GLN A 1 100 ? -8.828 -3.238 13.242 1 98.19 100 GLN A N 1
ATOM 749 C CA . GLN A 1 100 ? -10.156 -2.65 13.367 1 98.19 100 GLN A CA 1
ATOM 750 C C . GLN A 1 100 ? -11.188 -3.445 12.57 1 98.19 100 GLN A C 1
ATOM 752 O O . GLN A 1 100 ? -12.305 -3.668 13.039 1 98.19 100 GLN A O 1
ATOM 757 N N . TYR A 1 101 ? -10.797 -3.828 11.391 1 98.44 101 TYR A N 1
ATOM 758 C CA . TYR A 1 101 ? -11.672 -4.645 10.555 1 98.44 101 TYR A CA 1
ATOM 759 C C . TYR A 1 101 ? -12.039 -5.945 11.258 1 98.44 101 TYR A C 1
ATOM 761 O O . TYR A 1 101 ? -13.219 -6.309 11.328 1 98.44 101 TYR A O 1
ATOM 769 N N . GLU A 1 102 ? -11.039 -6.613 11.766 1 98.38 102 GLU A N 1
ATOM 770 C CA . GLU A 1 102 ? -11.234 -7.895 12.43 1 98.38 102 GLU A CA 1
ATOM 771 C C . GLU A 1 102 ? -12.086 -7.734 13.695 1 98.38 102 GLU A C 1
ATOM 773 O O . GLU A 1 102 ? -12.859 -8.625 14.047 1 98.38 102 GLU A O 1
ATOM 778 N N . ALA A 1 103 ? -11.93 -6.613 14.383 1 98.12 103 ALA A N 1
ATOM 779 C CA . ALA A 1 103 ? -12.727 -6.332 15.57 1 98.12 103 ALA A CA 1
ATOM 780 C C . ALA A 1 103 ? -14.203 -6.195 15.219 1 98.12 103 ALA A C 1
ATOM 782 O O . ALA A 1 103 ? -15.078 -6.586 16 1 98.12 103 ALA A O 1
ATOM 783 N N . ARG A 1 104 ? -14.43 -5.676 14.086 1 97.75 104 ARG A N 1
ATOM 784 C CA . ARG A 1 104 ? -15.797 -5.375 13.68 1 97.75 104 ARG A CA 1
ATOM 785 C C . ARG A 1 104 ? -16.438 -6.574 12.992 1 97.75 104 ARG A C 1
ATOM 787 O O . ARG A 1 104 ? -17.625 -6.852 13.195 1 97.75 104 ARG A O 1
ATOM 794 N N . TYR A 1 105 ? -15.711 -7.289 12.172 1 97.5 105 TYR A N 1
ATOM 795 C CA . TYR A 1 105 ? -16.344 -8.258 11.281 1 97.5 105 TYR A CA 1
ATOM 796 C C . TYR A 1 105 ? -15.812 -9.664 11.555 1 97.5 105 TYR A C 1
ATOM 798 O O . TYR A 1 105 ? -16.281 -10.633 10.953 1 97.5 105 TYR A O 1
ATOM 806 N N . GLY A 1 106 ? -14.805 -9.812 12.398 1 97.25 106 GLY A N 1
ATOM 807 C CA . GLY A 1 106 ? -14.219 -11.109 12.695 1 97.25 106 GLY A CA 1
ATOM 808 C C . GLY A 1 106 ? -12.844 -11.297 12.086 1 97.25 106 GLY A C 1
ATOM 809 O O . GLY A 1 106 ? -12.445 -10.547 11.195 1 97.25 106 GLY A O 1
ATOM 810 N N . GLU A 1 107 ? -12.188 -12.312 12.492 1 97.44 107 GLU A N 1
ATOM 811 C CA . GLU A 1 107 ? -10.812 -12.586 12.078 1 97.44 107 GLU A CA 1
ATOM 812 C C . GLU A 1 107 ? -10.734 -12.898 10.586 1 97.44 107 GLU A C 1
ATOM 814 O O . GLU A 1 107 ? -11.586 -13.617 10.055 1 97.44 107 GLU A O 1
ATOM 819 N N . ILE A 1 108 ? -9.703 -12.352 9.961 1 97.5 108 ILE A N 1
ATOM 820 C CA . ILE A 1 108 ? -9.414 -12.664 8.562 1 97.5 108 ILE A CA 1
ATOM 821 C C . ILE A 1 108 ? -8.602 -13.953 8.477 1 97.5 108 ILE A C 1
ATOM 823 O O . ILE A 1 108 ? -7.52 -14.047 9.055 1 97.5 108 ILE A O 1
ATOM 827 N N . SER A 1 109 ? -9.117 -14.945 7.848 1 91.44 109 SER A N 1
ATOM 828 C CA . SER A 1 109 ? -8.422 -16.219 7.668 1 91.44 109 SER A CA 1
ATOM 829 C C . SER A 1 109 ? -7.492 -16.172 6.461 1 91.44 109 SER A C 1
ATOM 831 O O . SER A 1 109 ? -7.91 -15.828 5.359 1 91.44 109 SER A O 1
ATOM 833 N N . LEU A 1 110 ? -6.18 -16.422 6.699 1 88.62 110 LEU A N 1
ATOM 834 C CA . LEU A 1 110 ? -5.234 -16.5 5.594 1 88.62 110 LEU A CA 1
ATOM 835 C C . LEU A 1 110 ? -4.941 -17.953 5.219 1 88.62 110 LEU A C 1
ATOM 837 O O . LEU A 1 110 ? -4.98 -18.828 6.078 1 88.62 110 LEU A O 1
ATOM 841 N N . MET B 1 1 ? 33.812 -86.25 12.391 1 38.81 1 MET B N 1
ATOM 842 C CA . MET B 1 1 ? 33.406 -85.375 11.289 1 38.81 1 MET B CA 1
ATOM 843 C C . MET B 1 1 ? 32.5 -84.25 11.789 1 38.81 1 MET B C 1
ATOM 845 O O . MET B 1 1 ? 31.406 -84.562 12.312 1 38.81 1 MET B O 1
ATOM 849 N N . PRO B 1 2 ? 32.969 -83.062 12.219 1 45.53 2 PRO B N 1
ATOM 850 C CA . PRO B 1 2 ? 32.312 -82 12.938 1 45.53 2 PRO B CA 1
ATOM 851 C C . PRO B 1 2 ? 31.188 -81.312 12.117 1 45.53 2 PRO B C 1
ATOM 853 O O . PRO B 1 2 ? 31.297 -81.188 10.898 1 45.53 2 PRO B O 1
ATOM 856 N N . ALA B 1 3 ? 29.875 -81.5 12.469 1 52.03 3 ALA B N 1
ATOM 857 C CA . ALA B 1 3 ? 28.625 -81 11.906 1 52.03 3 ALA B CA 1
ATOM 858 C C . ALA B 1 3 ? 28.703 -79.438 11.711 1 52.03 3 ALA B C 1
ATOM 860 O O . ALA B 1 3 ? 28.984 -78.75 12.656 1 52.03 3 ALA B O 1
ATOM 861 N N . LEU B 1 4 ? 29.062 -79 10.539 1 45.81 4 LEU B N 1
ATOM 862 C CA . LEU B 1 4 ? 29.109 -77.562 10.148 1 45.81 4 LEU B CA 1
ATOM 863 C C . LEU B 1 4 ? 27.75 -76.875 10.391 1 45.81 4 LEU B C 1
ATOM 865 O O . LEU B 1 4 ? 26.734 -77.375 9.867 1 45.81 4 LEU B O 1
ATOM 869 N N . LYS B 1 5 ? 27.578 -76.188 11.492 1 47.22 5 LYS B N 1
ATOM 870 C CA . LYS B 1 5 ? 26.406 -75.375 11.844 1 47.22 5 LYS B CA 1
ATOM 871 C C . LYS B 1 5 ? 26.062 -74.438 10.734 1 47.22 5 LYS B C 1
ATOM 873 O O . LYS B 1 5 ? 26.906 -73.625 10.312 1 47.22 5 LYS B O 1
ATOM 878 N N . LYS B 1 6 ? 25.125 -74.75 9.844 1 49.06 6 LYS B N 1
ATOM 879 C CA . LYS B 1 6 ? 24.609 -73.812 8.836 1 49.06 6 LYS B CA 1
ATOM 880 C C . LYS B 1 6 ? 24.141 -72.5 9.469 1 49.06 6 LYS B C 1
ATOM 882 O O . LYS B 1 6 ? 23.328 -72.5 10.398 1 49.06 6 LYS B O 1
ATOM 887 N N . THR B 1 7 ? 24.953 -71.438 9.477 1 49.75 7 THR B N 1
ATOM 888 C CA . THR B 1 7 ? 24.594 -70.125 9.898 1 49.75 7 THR B CA 1
ATOM 889 C C . THR B 1 7 ? 23.344 -69.625 9.18 1 49.75 7 THR B C 1
ATOM 891 O O . THR B 1 7 ? 23.25 -69.688 7.949 1 49.75 7 THR B O 1
ATOM 894 N N . PRO B 1 8 ? 22.203 -69.5 9.836 1 47.81 8 PRO B N 1
ATOM 895 C CA . PRO B 1 8 ? 20.984 -69 9.203 1 47.81 8 PRO B CA 1
ATOM 896 C C . PRO B 1 8 ? 21.203 -67.688 8.438 1 47.81 8 PRO B C 1
ATOM 898 O O . PRO B 1 8 ? 21.953 -66.812 8.898 1 47.81 8 PRO B O 1
ATOM 901 N N . ALA B 1 9 ? 21.203 -67.625 7.082 1 48.72 9 ALA B N 1
ATOM 902 C CA . ALA B 1 9 ? 21.234 -66.5 6.203 1 48.72 9 ALA B CA 1
ATOM 903 C C . ALA B 1 9 ? 20.203 -65.438 6.637 1 48.72 9 ALA B C 1
ATOM 905 O O . ALA B 1 9 ? 19.031 -65.75 6.832 1 48.72 9 ALA B O 1
ATOM 906 N N . ASN B 1 10 ? 20.547 -64.438 7.516 1 48.94 10 ASN B N 1
ATOM 907 C CA . ASN B 1 10 ? 19.734 -63.281 7.832 1 48.94 10 ASN B CA 1
ATOM 908 C C . ASN B 1 10 ? 19.141 -62.656 6.57 1 48.94 10 ASN B C 1
ATOM 910 O O . ASN B 1 10 ? 19.875 -62.125 5.746 1 48.94 10 ASN B O 1
ATOM 914 N N . SER B 1 11 ? 18.109 -63.219 5.996 1 52.59 11 SER B N 1
ATOM 915 C CA . SER B 1 11 ? 17.359 -62.562 4.926 1 52.59 11 SER B CA 1
ATOM 916 C C . SER B 1 11 ? 17.094 -61.094 5.266 1 52.59 11 SER B C 1
ATOM 918 O O . SER B 1 11 ? 16.266 -60.812 6.133 1 52.59 11 SER B O 1
ATOM 920 N N . ARG B 1 12 ? 18.109 -60.188 5.238 1 49.72 12 ARG B N 1
ATOM 921 C CA . ARG B 1 12 ? 17.844 -58.75 5.348 1 49.72 12 ARG B CA 1
ATOM 922 C C . ARG B 1 12 ? 16.656 -58.344 4.465 1 49.72 12 ARG B C 1
ATOM 924 O O . ARG B 1 12 ? 16.703 -58.562 3.248 1 49.72 12 ARG B O 1
ATOM 931 N N . ALA B 1 13 ? 15.43 -58.219 5.008 1 55.81 13 ALA B N 1
ATOM 932 C CA . ALA B 1 13 ? 14.242 -57.656 4.379 1 55.81 13 ALA B CA 1
ATOM 933 C C . ALA B 1 13 ? 14.602 -56.438 3.545 1 55.81 13 ALA B C 1
ATOM 935 O O . ALA B 1 13 ? 15.484 -55.656 3.918 1 55.81 13 ALA B O 1
ATOM 936 N N . PRO B 1 14 ? 14.336 -56.438 2.225 1 50.78 14 PRO B N 1
ATOM 937 C CA . PRO B 1 14 ? 14.648 -55.25 1.425 1 50.78 14 PRO B CA 1
ATOM 938 C C . PRO B 1 14 ? 14.234 -53.938 2.109 1 50.78 14 PRO B C 1
ATOM 940 O O . PRO B 1 14 ? 13.156 -53.875 2.705 1 50.78 14 PRO B O 1
ATOM 943 N N . GLU B 1 15 ? 15.117 -53.094 2.592 1 53.03 15 GLU B N 1
ATOM 944 C CA . GLU B 1 15 ? 14.844 -51.75 3.064 1 53.03 15 GLU B CA 1
ATOM 945 C C . GLU B 1 15 ? 13.797 -51.062 2.195 1 53.03 15 GLU B C 1
ATOM 947 O O . GLU B 1 15 ? 13.961 -50.938 0.979 1 53.03 15 GLU B O 1
ATOM 952 N N . GLN B 1 16 ? 12.484 -51.156 2.496 1 50.66 16 GLN B N 1
ATOM 953 C CA . GLN B 1 16 ? 11.469 -50.344 1.844 1 50.66 16 GLN B CA 1
ATOM 954 C C . GLN B 1 16 ? 11.977 -48.906 1.59 1 50.66 16 GLN B C 1
ATOM 956 O O . GLN B 1 16 ? 12.359 -48.219 2.525 1 50.66 16 GLN B O 1
ATOM 961 N N . GLN B 1 17 ? 12.555 -48.625 0.415 1 52.12 17 GLN B N 1
ATOM 962 C CA . GLN B 1 17 ? 12.891 -47.25 0.01 1 52.12 17 GLN B CA 1
ATOM 963 C C . GLN B 1 17 ? 11.781 -46.281 0.386 1 52.12 17 GLN B C 1
ATOM 965 O O . GLN B 1 17 ? 10.602 -46.562 0.171 1 52.12 17 GLN B O 1
ATOM 970 N N . PRO B 1 18 ? 11.844 -45.375 1.25 1 51.19 18 PRO B N 1
ATOM 971 C CA . PRO B 1 18 ? 10.805 -44.406 1.567 1 51.19 18 PRO B CA 1
ATOM 972 C C . PRO B 1 18 ? 10.031 -43.938 0.333 1 51.19 18 PRO B C 1
ATOM 974 O O . PRO B 1 18 ? 10.633 -43.594 -0.688 1 51.19 18 PRO B O 1
ATOM 977 N N . GLU B 1 19 ? 8.844 -44.344 0.054 1 50.22 19 GLU B N 1
ATOM 978 C CA . GLU B 1 19 ? 7.938 -43.781 -0.934 1 50.22 19 GLU B CA 1
ATOM 979 C C . GLU B 1 19 ? 8.141 -42.281 -1.058 1 50.22 19 GLU B C 1
ATOM 981 O O . GLU B 1 19 ? 8.008 -41.531 -0.074 1 50.22 19 GLU B O 1
ATOM 986 N N . GLN B 1 20 ? 8.977 -41.719 -1.938 1 50.94 20 GLN B N 1
ATOM 987 C CA . GLN B 1 20 ? 9.078 -40.312 -2.27 1 50.94 20 GLN B CA 1
ATOM 988 C C . GLN B 1 20 ? 7.695 -39.656 -2.287 1 50.94 20 GLN B C 1
ATOM 990 O O . GLN B 1 20 ? 6.844 -40 -3.102 1 50.94 20 GLN B O 1
ATOM 995 N N . GLN B 1 21 ? 7.039 -39.344 -1.204 1 52.56 21 GLN B N 1
ATOM 996 C CA . GLN B 1 21 ? 5.844 -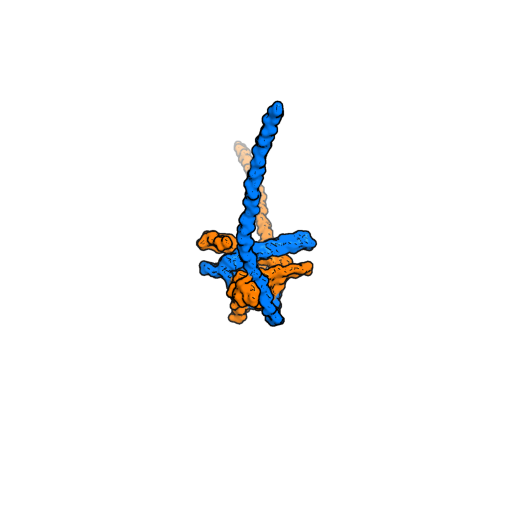38.5 -1.2 1 52.56 21 GLN B CA 1
ATOM 997 C C . GLN B 1 21 ? 5.848 -37.531 -2.375 1 52.56 21 GLN B C 1
ATOM 999 O O . GLN B 1 21 ? 6.867 -36.906 -2.658 1 52.56 21 GLN B O 1
ATOM 1004 N N . PRO B 1 22 ? 4.965 -37.594 -3.354 1 52.19 22 PRO B N 1
ATOM 1005 C CA . PRO B 1 22 ? 4.914 -36.625 -4.461 1 52.19 22 PRO B CA 1
ATOM 1006 C C . PRO B 1 22 ? 5.168 -35.188 -4.016 1 52.19 22 PRO B C 1
ATOM 1008 O O . PRO B 1 22 ? 4.547 -34.719 -3.061 1 52.19 22 PRO B O 1
ATOM 1011 N N . GLU B 1 23 ? 6.312 -34.594 -4.082 1 55.12 23 GLU B N 1
ATOM 1012 C CA . GLU B 1 23 ? 6.582 -33.156 -3.908 1 55.12 23 GLU B CA 1
ATOM 1013 C C . GLU B 1 23 ? 5.379 -32.312 -4.32 1 55.12 23 GLU B C 1
ATOM 1015 O O . GLU B 1 23 ? 4.871 -32.469 -5.438 1 55.12 23 GLU B O 1
ATOM 1020 N N . GLN B 1 24 ? 4.375 -32 -3.525 1 58.03 24 GLN B N 1
ATOM 1021 C CA . GLN B 1 24 ? 3.344 -31.031 -3.85 1 58.03 24 GLN B CA 1
ATOM 1022 C C . GLN B 1 24 ? 3.869 -29.969 -4.816 1 58.03 24 GLN B C 1
ATOM 1024 O O . GLN B 1 24 ? 4.93 -29.391 -4.582 1 58.03 24 GLN B O 1
ATOM 1029 N N . PRO B 1 25 ? 3.471 -30.062 -6.105 1 59.69 25 PRO B N 1
ATOM 1030 C CA . PRO B 1 25 ? 4.012 -29.172 -7.129 1 59.69 25 PRO B CA 1
ATOM 1031 C C . PRO B 1 25 ? 4.023 -27.703 -6.691 1 59.69 25 PRO B C 1
ATOM 1033 O O . PRO B 1 25 ? 3.002 -27.188 -6.242 1 59.69 25 PRO B O 1
ATOM 1036 N N . GLN B 1 26 ? 5.105 -27.125 -6.211 1 74.44 26 GLN B N 1
ATOM 1037 C CA . GLN B 1 26 ? 5.281 -25.703 -5.945 1 74.44 26 GLN B CA 1
ATOM 1038 C C . GLN B 1 26 ? 4.762 -24.859 -7.105 1 74.44 26 GLN B C 1
ATOM 1040 O O . GLN B 1 26 ? 5.086 -25.125 -8.266 1 74.44 26 GLN B O 1
ATOM 1045 N N . MET B 1 27 ? 3.562 -24.219 -6.922 1 85.75 27 MET B N 1
ATOM 1046 C CA . MET B 1 27 ? 2.971 -23.375 -7.957 1 85.75 27 MET B CA 1
ATOM 1047 C C . MET B 1 27 ? 3.984 -22.359 -8.477 1 85.75 27 MET B C 1
ATOM 1049 O O . MET B 1 27 ? 4.598 -21.625 -7.695 1 85.75 27 MET B O 1
ATOM 1053 N N . ARG B 1 28 ? 4.27 -22.516 -9.719 1 91.5 28 ARG B N 1
ATOM 1054 C CA . ARG B 1 28 ? 5.156 -21.547 -10.367 1 91.5 28 ARG B CA 1
ATOM 1055 C C . ARG B 1 28 ? 4.512 -20.172 -10.422 1 91.5 28 ARG B C 1
ATOM 1057 O O . ARG B 1 28 ? 3.303 -20.047 -10.625 1 91.5 28 ARG B O 1
ATOM 1064 N N . VAL B 1 29 ? 5.227 -19.078 -10.141 1 94 29 VAL B N 1
ATOM 1065 C CA . VAL B 1 29 ? 4.762 -17.703 -10.242 1 94 29 VAL B CA 1
ATOM 1066 C C . VAL B 1 29 ? 5.484 -17 -11.391 1 94 29 VAL B C 1
ATOM 1068 O O . VAL B 1 29 ? 6.707 -17.094 -11.516 1 94 29 VAL B O 1
ATOM 1071 N N . ALA B 1 30 ? 4.711 -16.375 -12.297 1 94.06 30 ALA B N 1
ATOM 1072 C CA . ALA B 1 30 ? 5.285 -15.648 -13.414 1 94.06 30 ALA B CA 1
ATOM 1073 C C . ALA B 1 30 ? 4.918 -14.172 -13.352 1 94.06 30 ALA B C 1
ATOM 1075 O O . ALA B 1 30 ? 3.736 -13.812 -13.414 1 94.06 30 ALA B O 1
ATOM 1076 N N . MET B 1 31 ? 5.914 -13.344 -13.297 1 94.94 31 MET B N 1
ATOM 1077 C CA . MET B 1 31 ? 5.707 -11.906 -13.398 1 94.94 31 MET B CA 1
ATOM 1078 C C . MET B 1 31 ? 5.574 -11.469 -14.859 1 94.94 31 MET B C 1
ATOM 1080 O O . MET B 1 31 ? 6.492 -11.672 -15.656 1 94.94 31 MET B O 1
ATOM 1084 N N . LEU B 1 32 ? 4.477 -10.891 -15.164 1 95.44 32 LEU B N 1
ATOM 1085 C CA . LEU B 1 32 ? 4.242 -10.445 -16.531 1 95.44 32 LEU B CA 1
ATOM 1086 C C . LEU B 1 32 ? 4.871 -9.078 -16.781 1 95.44 32 LEU B C 1
ATOM 1088 O O . LEU B 1 32 ? 4.918 -8.242 -15.875 1 95.44 32 LEU B O 1
ATOM 1092 N N . PRO B 1 33 ? 5.285 -8.852 -18.016 1 94.62 33 PRO B N 1
ATOM 1093 C CA . PRO B 1 33 ? 5.859 -7.539 -18.344 1 94.62 33 PRO B CA 1
ATOM 1094 C C . PRO B 1 33 ? 4.836 -6.41 -18.234 1 94.62 33 PRO B C 1
ATOM 1096 O O . PRO B 1 33 ? 3.652 -6.613 -18.516 1 94.62 33 PRO B O 1
ATOM 1099 N N . ALA B 1 34 ? 5.273 -5.195 -17.75 1 94.94 34 ALA B N 1
ATOM 1100 C CA . ALA B 1 34 ? 4.465 -3.98 -17.656 1 94.94 34 ALA B CA 1
ATOM 1101 C C . ALA B 1 34 ? 5.25 -2.762 -18.125 1 94.94 34 ALA B C 1
ATOM 1103 O O . ALA B 1 34 ? 5.566 -1.871 -17.344 1 94.94 34 ALA B O 1
ATOM 1104 N N . PRO B 1 35 ? 5.543 -2.699 -19.391 1 91.5 35 PRO B N 1
ATOM 1105 C CA . PRO B 1 35 ? 6.391 -1.62 -19.906 1 91.5 35 PRO B CA 1
ATOM 1106 C C . PRO B 1 35 ? 5.812 -0.234 -19.625 1 91.5 35 PRO B C 1
ATOM 1108 O O . PRO B 1 35 ? 6.562 0.74 -19.516 1 91.5 35 PRO B O 1
ATOM 1111 N N . ALA B 1 36 ? 4.523 -0.038 -19.453 1 93.88 36 ALA B N 1
ATOM 1112 C CA . ALA B 1 36 ? 3.879 1.253 -19.234 1 93.88 36 ALA B CA 1
ATOM 1113 C C . ALA B 1 36 ? 3.457 1.399 -17.766 1 93.88 36 ALA B C 1
ATOM 1115 O O . ALA B 1 36 ? 2.494 2.107 -17.469 1 93.88 36 ALA B O 1
ATOM 1116 N N . LEU B 1 37 ? 4.18 0.712 -16.953 1 95.88 37 LEU B N 1
ATOM 1117 C CA . LEU B 1 37 ? 3.809 0.779 -15.539 1 95.88 37 LEU B CA 1
ATOM 1118 C C . LEU B 1 37 ? 3.98 2.195 -15 1 95.88 37 LEU B C 1
ATOM 1120 O O . LEU B 1 37 ? 5.082 2.75 -15.039 1 95.88 37 LEU B O 1
ATOM 1124 N N . GLU B 1 38 ? 2.887 2.713 -14.578 1 97.19 38 GLU B N 1
ATOM 1125 C CA . GLU B 1 38 ? 2.92 4.043 -13.977 1 97.19 38 GLU B CA 1
ATOM 1126 C C . GLU B 1 38 ? 3.398 3.979 -12.531 1 97.19 38 GLU B C 1
ATOM 1128 O O . GLU B 1 38 ? 2.951 3.127 -11.758 1 97.19 38 GLU B O 1
ATOM 1133 N N . THR B 1 39 ? 4.34 4.797 -12.227 1 97.69 39 THR B N 1
ATOM 1134 C CA . THR B 1 39 ? 4.816 4.949 -10.852 1 97.69 39 THR B CA 1
ATOM 1135 C C . THR B 1 39 ? 4.457 6.328 -10.305 1 97.69 39 THR B C 1
ATOM 1137 O O . THR B 1 39 ? 4.793 7.348 -10.914 1 97.69 39 THR B O 1
ATOM 1140 N N . ILE B 1 40 ? 3.744 6.316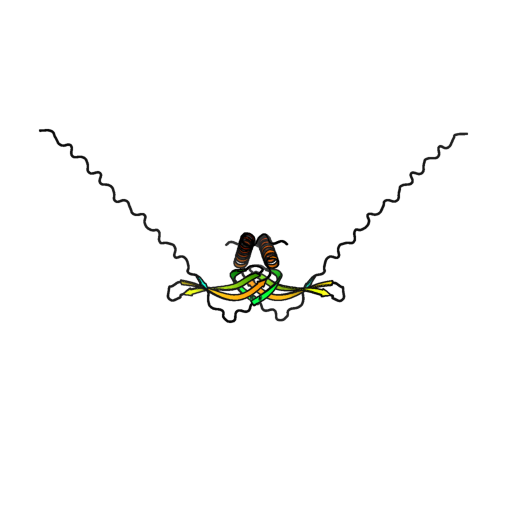 -9.148 1 98.25 40 ILE B N 1
ATOM 1141 C CA . ILE B 1 40 ? 3.41 7.594 -8.523 1 98.25 40 ILE B CA 1
ATOM 1142 C C . ILE B 1 40 ? 4.168 7.734 -7.211 1 98.25 40 ILE B C 1
ATOM 1144 O O . ILE B 1 40 ? 4.68 6.754 -6.668 1 98.25 40 ILE B O 1
ATOM 1148 N N . TYR B 1 41 ? 4.277 8.945 -6.801 1 98.5 41 TYR B N 1
ATOM 1149 C CA . TYR B 1 41 ? 4.84 9.227 -5.48 1 98.5 41 TYR B CA 1
ATOM 1150 C C . TYR B 1 41 ? 3.738 9.375 -4.441 1 98.5 41 TYR B C 1
ATOM 1152 O O . TYR B 1 41 ? 2.693 9.969 -4.711 1 98.5 41 TYR B O 1
ATOM 1160 N N . ALA B 1 42 ? 4.055 8.852 -3.238 1 98.75 42 ALA B N 1
ATOM 1161 C CA . ALA B 1 42 ? 3.15 9.078 -2.113 1 98.75 42 ALA B CA 1
ATOM 1162 C C . ALA B 1 42 ? 3.926 9.242 -0.81 1 98.75 42 ALA B C 1
ATOM 1164 O O . ALA B 1 42 ? 4.934 8.57 -0.592 1 98.75 42 ALA B O 1
ATOM 1165 N N . ASN B 1 43 ? 3.406 10.188 0.025 1 98.5 43 ASN B N 1
ATOM 1166 C CA . ASN B 1 43 ? 3.975 10.328 1.361 1 98.5 43 ASN B CA 1
ATOM 1167 C C . ASN B 1 43 ? 2.891 10.312 2.436 1 98.5 43 ASN B C 1
ATOM 1169 O O . ASN B 1 43 ? 3.184 10.484 3.621 1 98.5 43 ASN B O 1
ATOM 1173 N N . ALA B 1 44 ? 1.693 10.117 2.078 1 98.44 44 ALA B N 1
ATOM 1174 C CA . ALA B 1 44 ? 0.531 9.953 2.947 1 98.44 44 ALA B CA 1
ATOM 1175 C C . ALA B 1 44 ? -0.424 8.898 2.395 1 98.44 44 ALA B C 1
ATOM 1177 O O . ALA B 1 44 ? -0.435 8.633 1.191 1 98.44 44 ALA B O 1
ATOM 1178 N N . PHE B 1 45 ? -1.248 8.32 3.363 1 98.62 45 PHE B N 1
ATOM 1179 C CA . PHE B 1 45 ? -2.178 7.27 2.963 1 98.62 45 PHE B CA 1
ATOM 1180 C C . PHE B 1 45 ? -3.479 7.367 3.754 1 98.62 45 PHE B C 1
ATOM 1182 O O . PHE B 1 45 ? -3.463 7.676 4.949 1 98.62 45 PHE B O 1
ATOM 1189 N N . GLN B 1 46 ? -4.465 7.117 3.059 1 97.5 46 GLN B N 1
ATOM 1190 C CA . GLN B 1 46 ? -5.773 6.988 3.686 1 97.5 46 GLN B CA 1
ATOM 1191 C C . GLN B 1 46 ? -6.336 5.582 3.502 1 97.5 46 GLN B C 1
ATOM 1193 O O . GLN B 1 46 ? -6.352 5.055 2.387 1 97.5 46 GLN B O 1
ATOM 1198 N N . THR B 1 47 ? -6.762 5.004 4.582 1 97.88 47 THR B N 1
ATOM 1199 C CA . THR B 1 47 ? -7.344 3.666 4.523 1 97.88 47 THR B CA 1
ATOM 1200 C C . THR B 1 47 ? -8.797 3.686 4.992 1 97.88 47 THR B C 1
ATOM 1202 O O . THR B 1 47 ? -9.117 4.312 6.004 1 97.88 47 THR B O 1
ATOM 1205 N N . THR B 1 48 ? -9.688 3.088 4.266 1 96.69 48 THR B N 1
ATOM 1206 C CA . THR B 1 48 ? -11.07 2.865 4.648 1 96.69 48 THR B CA 1
ATOM 1207 C C . THR B 1 48 ? -11.477 1.412 4.414 1 96.69 48 THR B C 1
ATOM 1209 O O . THR B 1 48 ? -10.805 0.689 3.674 1 96.69 48 THR B O 1
ATOM 1212 N N . PHE B 1 49 ? -12.398 0.964 5.223 1 97.12 49 PHE B N 1
ATOM 1213 C CA . PHE B 1 49 ? -12.836 -0.412 5.023 1 97.12 49 PHE B CA 1
ATOM 1214 C C . PHE B 1 49 ? -14.352 -0.524 5.164 1 97.12 49 PHE B C 1
ATOM 1216 O O . PHE B 1 49 ? -14.984 0.302 5.832 1 97.12 49 PHE B O 1
ATOM 1223 N N . ALA B 1 50 ? -14.922 -1.342 4.445 1 95.81 50 ALA B N 1
ATOM 1224 C CA . ALA B 1 50 ? -16.297 -1.839 4.555 1 95.81 50 ALA B CA 1
ATOM 1225 C C . ALA B 1 50 ? -16.328 -3.365 4.535 1 95.81 50 ALA B C 1
ATOM 1227 O O . ALA B 1 50 ? -15.289 -4.012 4.371 1 95.81 50 ALA B O 1
ATOM 1228 N N . ARG B 1 51 ? -17.5 -3.92 4.77 1 96.75 51 ARG B N 1
ATOM 1229 C CA . ARG B 1 51 ? -17.594 -5.375 4.809 1 96.75 51 ARG B CA 1
ATOM 1230 C C . ARG B 1 51 ? -17.094 -5.992 3.504 1 96.75 51 ARG B C 1
ATOM 1232 O O . ARG B 1 51 ? -17.688 -5.766 2.445 1 96.75 51 ARG B O 1
ATOM 1239 N N . GLY B 1 52 ? -16 -6.699 3.512 1 97.19 52 GLY B N 1
ATOM 1240 C CA . GLY B 1 52 ? -15.5 -7.453 2.377 1 97.19 52 GLY B CA 1
ATOM 1241 C C . GLY B 1 52 ? -14.539 -6.656 1.515 1 97.19 52 GLY B C 1
ATOM 1242 O O . GLY B 1 52 ? -14.062 -7.148 0.489 1 97.19 52 GLY B O 1
ATOM 1243 N N . GLU B 1 53 ? -14.25 -5.434 1.918 1 97.81 53 GLU B N 1
ATOM 1244 C CA . GLU B 1 53 ? -13.414 -4.602 1.062 1 97.81 53 GLU B CA 1
ATOM 1245 C C . GLU B 1 53 ? -12.57 -3.629 1.887 1 97.81 53 GLU B C 1
ATOM 1247 O O . GLU B 1 53 ? -13.055 -3.072 2.875 1 97.81 53 GLU B O 1
ATOM 1252 N N . ILE B 1 54 ? -11.367 -3.434 1.451 1 98.44 54 ILE B N 1
ATOM 1253 C CA . ILE B 1 54 ? -10.477 -2.414 1.993 1 98.44 54 ILE B CA 1
ATOM 1254 C C . ILE B 1 54 ? -9.977 -1.514 0.866 1 98.44 54 ILE B C 1
ATOM 1256 O O . ILE B 1 54 ? -9.586 -1.999 -0.2 1 98.44 54 ILE B O 1
ATOM 1260 N N . LEU B 1 55 ? -10.094 -0.231 1.087 1 98.5 55 LEU B N 1
ATOM 1261 C CA . LEU B 1 55 ? -9.633 0.784 0.147 1 98.5 55 LEU B CA 1
ATOM 1262 C C . LEU B 1 55 ? -8.414 1.524 0.702 1 98.5 55 LEU B C 1
ATOM 1264 O O . LEU B 1 55 ? -8.469 2.068 1.807 1 98.5 55 LEU B O 1
ATOM 1268 N N . LEU B 1 56 ? -7.355 1.461 -0.041 1 98.88 56 LEU B N 1
ATOM 1269 C CA . LEU B 1 56 ? -6.133 2.191 0.274 1 98.88 56 LEU B CA 1
ATOM 1270 C C . LEU B 1 56 ? -5.895 3.312 -0.733 1 98.88 56 LEU B C 1
ATOM 1272 O O . LEU B 1 56 ? -5.742 3.055 -1.93 1 98.88 56 LEU B O 1
ATOM 1276 N N . THR B 1 57 ? -5.863 4.512 -0.255 1 98.75 57 THR B N 1
ATOM 1277 C CA . THR B 1 57 ? -5.633 5.652 -1.13 1 98.75 57 THR B CA 1
ATOM 1278 C C . THR B 1 57 ? -4.25 6.25 -0.888 1 98.75 57 THR B C 1
ATOM 1280 O O . THR B 1 57 ? -3.938 6.676 0.226 1 98.75 57 THR B O 1
ATOM 1283 N N . ALA B 1 58 ? -3.424 6.238 -1.923 1 98.88 58 ALA B N 1
ATOM 1284 C CA . ALA B 1 58 ? -2.133 6.918 -1.888 1 98.88 58 ALA B CA 1
ATOM 1285 C C . ALA B 1 58 ? -2.297 8.422 -2.113 1 98.88 58 ALA B C 1
ATOM 1287 O O . ALA B 1 58 ? -2.994 8.844 -3.039 1 98.88 58 ALA B O 1
ATOM 1288 N N . CYS B 1 59 ? -1.643 9.188 -1.254 1 98.81 59 CYS B N 1
ATOM 1289 C CA . CYS B 1 59 ? -1.806 10.633 -1.292 1 98.81 59 CYS B CA 1
ATOM 1290 C C . CYS B 1 59 ? -0.454 11.336 -1.247 1 98.81 59 CYS B C 1
ATOM 1292 O O . CYS B 1 59 ? 0.555 10.727 -0.89 1 98.81 59 CYS B O 1
ATOM 1294 N N . VAL B 1 60 ? -0.507 12.562 -1.681 1 98.56 60 VAL B N 1
ATOM 1295 C CA . VAL B 1 60 ? 0.606 13.469 -1.419 1 98.56 60 VAL B CA 1
ATOM 1296 C C . VAL B 1 60 ? 0.169 14.547 -0.436 1 98.56 60 VAL B C 1
ATOM 1298 O O . VAL B 1 60 ? -0.849 15.211 -0.646 1 98.56 60 VAL B O 1
ATOM 1301 N N . SER B 1 61 ? 0.882 14.586 0.653 1 98.12 61 SER B N 1
ATOM 1302 C CA . SER B 1 61 ? 0.617 15.617 1.65 1 98.12 61 SER B CA 1
ATOM 1303 C C . SER B 1 61 ? 1.622 16.766 1.546 1 98.12 61 SER B C 1
ATOM 1305 O O . SER B 1 61 ? 2.812 16.531 1.33 1 98.12 61 SER B O 1
ATOM 1307 N N . ARG B 1 62 ? 1.126 17.938 1.66 1 97.12 62 ARG B N 1
ATOM 1308 C CA . ARG B 1 62 ? 1.953 19.141 1.625 1 97.12 62 ARG B CA 1
ATOM 1309 C C . ARG B 1 62 ? 1.464 20.172 2.635 1 97.12 62 ARG B C 1
ATOM 1311 O O . ARG B 1 62 ? 0.257 20.344 2.826 1 97.12 62 ARG B O 1
ATOM 1318 N N . GLN B 1 63 ? 2.461 20.797 3.209 1 95.56 63 GLN B N 1
ATOM 1319 C CA . GLN B 1 63 ? 2.094 21.922 4.055 1 95.56 63 GLN B CA 1
ATOM 1320 C C . GLN B 1 63 ? 1.752 23.156 3.217 1 95.56 63 GLN B C 1
ATOM 1322 O O . GLN B 1 63 ? 2.518 23.547 2.33 1 95.56 63 GLN B O 1
ATOM 1327 N N . GLU B 1 64 ? 0.657 23.641 3.422 1 94.5 64 GLU B N 1
ATOM 1328 C CA . GLU B 1 64 ? 0.208 24.859 2.746 1 94.5 64 GLU B CA 1
ATOM 1329 C C . GLU B 1 64 ? -0.441 25.828 3.729 1 94.5 64 GLU B C 1
ATOM 1331 O O . GLU B 1 64 ? -0.44 25.578 4.938 1 94.5 64 GLU B O 1
ATOM 1336 N N . ASN B 1 65 ? -0.731 26.984 3.248 1 91.94 65 ASN B N 1
ATOM 1337 C CA . ASN B 1 65 ? -1.502 27.969 4.004 1 91.94 65 ASN B CA 1
ATOM 1338 C C . ASN B 1 65 ? -2.873 28.203 3.377 1 91.94 65 ASN B C 1
ATOM 1340 O O . ASN B 1 65 ? -2.986 28.344 2.158 1 91.94 65 ASN B O 1
ATOM 1344 N N . ASP B 1 66 ? -3.848 28 4.215 1 87.44 66 ASP B N 1
ATOM 1345 C CA . ASP B 1 66 ? -5.164 28.375 3.705 1 87.44 66 ASP B CA 1
ATOM 1346 C C . ASP B 1 66 ? -5.734 29.562 4.48 1 87.44 66 ASP B C 1
ATOM 1348 O O . ASP B 1 66 ? -5 30.281 5.168 1 87.44 66 ASP B O 1
ATOM 1352 N N . GLN B 1 67 ? -6.973 29.938 4.316 1 88.81 67 GLN B N 1
ATOM 1353 C CA . GLN B 1 67 ? -7.594 31.125 4.906 1 88.81 67 GLN B CA 1
ATOM 1354 C C . GLN B 1 67 ? -7.5 31.094 6.43 1 88.81 67 GLN B C 1
ATOM 1356 O O . GLN B 1 67 ? -7.512 32.125 7.078 1 88.81 67 GLN B O 1
ATOM 1361 N N . GLN B 1 68 ? -7.41 29.906 6.945 1 89.44 68 GLN B N 1
ATOM 1362 C CA . GLN B 1 68 ? -7.449 29.734 8.398 1 89.44 68 GLN B CA 1
ATOM 1363 C C . GLN B 1 68 ? -6.043 29.562 8.969 1 89.44 68 GLN B C 1
ATOM 1365 O O . GLN B 1 68 ? -5.871 29.453 10.18 1 89.44 68 GLN B O 1
ATOM 1370 N N . GLY B 1 69 ? -5.023 29.516 8.047 1 91.06 69 GLY B N 1
ATOM 1371 C CA . GLY B 1 69 ? -3.654 29.344 8.508 1 91.06 69 GLY B CA 1
ATOM 1372 C C . GLY B 1 69 ? -2.963 28.141 7.926 1 91.06 69 GLY B C 1
ATOM 1373 O O . GLY B 1 69 ? -3.34 27.656 6.855 1 91.06 69 GLY B O 1
ATOM 1374 N N . PRO B 1 70 ? -1.905 27.719 8.641 1 93.19 70 PRO B N 1
ATOM 1375 C CA . PRO B 1 70 ? -1.182 26.547 8.164 1 93.19 70 PRO B CA 1
ATOM 1376 C C . PRO B 1 70 ? -2.043 25.281 8.164 1 93.19 70 PRO B C 1
ATOM 1378 O O . PRO B 1 70 ? -2.818 25.062 9.102 1 93.19 70 PRO B O 1
ATOM 1381 N N . VAL B 1 71 ? -1.938 24.594 6.977 1 94.75 71 VAL B N 1
ATOM 1382 C CA . VAL B 1 71 ? -2.732 23.375 6.832 1 94.75 71 VAL B CA 1
ATOM 1383 C C . VAL B 1 71 ? -1.913 22.312 6.121 1 94.75 71 VAL B C 1
ATOM 1385 O O . VAL B 1 71 ? -1.122 22.609 5.227 1 94.75 71 VAL B O 1
ATOM 1388 N N . LEU B 1 72 ? -2.072 21.094 6.586 1 96.38 72 LEU B N 1
ATOM 1389 C CA . LEU B 1 72 ? -1.542 19.953 5.855 1 96.38 72 LEU B CA 1
ATOM 1390 C C . LEU B 1 72 ? -2.533 19.484 4.797 1 96.38 72 LEU B C 1
ATOM 1392 O O . LEU B 1 72 ? -3.51 18.797 5.117 1 96.38 72 LEU B O 1
ATOM 1396 N N . ALA B 1 73 ? -2.234 19.906 3.607 1 97.25 73 ALA B N 1
ATOM 1397 C CA . ALA B 1 73 ? -3.107 19.531 2.5 1 97.25 73 ALA B CA 1
ATOM 1398 C C . ALA B 1 73 ? -2.773 18.141 1.992 1 97.25 73 ALA B C 1
ATOM 1400 O O . ALA B 1 73 ? -1.607 17.812 1.745 1 97.25 73 ALA B O 1
ATOM 1401 N N . VAL B 1 74 ? -3.801 17.312 1.834 1 98.06 74 VAL B N 1
ATOM 1402 C CA . VAL B 1 74 ? -3.631 15.93 1.396 1 98.06 74 VAL B CA 1
ATOM 1403 C C . VAL B 1 74 ? -4.371 15.719 0.077 1 98.06 74 VAL B C 1
ATOM 1405 O O . VAL B 1 74 ? -5.594 15.867 0.01 1 98.06 74 VAL B O 1
ATOM 1408 N N . GLN B 1 75 ? -3.594 15.352 -0.945 1 98.06 75 GLN B N 1
ATOM 1409 C CA . GLN B 1 75 ? -4.145 15.148 -2.281 1 98.06 75 GLN B CA 1
ATOM 1410 C C . GLN B 1 75 ? -4.137 13.672 -2.664 1 98.06 75 GLN B C 1
ATOM 1412 O O . GLN B 1 75 ? -3.076 13.094 -2.906 1 98.06 75 GLN B O 1
ATOM 1417 N N . PRO B 1 76 ? -5.367 13.086 -2.791 1 98.5 76 PRO B N 1
ATOM 1418 C CA . PRO B 1 76 ? -5.398 11.703 -3.275 1 98.5 76 PRO B CA 1
ATOM 1419 C C . PRO B 1 76 ? -4.875 11.562 -4.703 1 98.5 76 PRO B C 1
ATOM 1421 O O . PRO B 1 76 ? -5.176 12.398 -5.559 1 98.5 76 PRO B O 1
ATOM 1424 N N . GLN B 1 77 ? -4.031 10.531 -4.902 1 98 77 GLN B N 1
ATOM 1425 C CA . GLN B 1 77 ? -3.449 10.312 -6.223 1 98 77 GLN B CA 1
ATOM 1426 C C . GLN B 1 77 ? -4.051 9.078 -6.891 1 98 77 GLN B C 1
ATOM 1428 O O . GLN B 1 77 ? -4.402 9.117 -8.07 1 98 77 GLN B O 1
ATOM 1433 N N . LYS B 1 78 ? -4.094 7.961 -6.188 1 98.38 78 LYS B N 1
ATOM 1434 C CA . LYS B 1 78 ? -4.586 6.672 -6.66 1 98.38 78 LYS B CA 1
ATOM 1435 C C . LYS B 1 78 ? -5.137 5.836 -5.508 1 98.38 78 LYS B C 1
ATOM 1437 O O . LYS B 1 78 ? -4.574 5.84 -4.41 1 98.38 78 LYS B O 1
ATOM 1442 N N . ALA B 1 79 ? -6.199 5.168 -5.785 1 98.5 79 ALA B N 1
ATOM 1443 C CA . ALA B 1 79 ? -6.766 4.27 -4.781 1 98.5 79 ALA B CA 1
ATOM 1444 C C . ALA B 1 79 ? -6.656 2.814 -5.23 1 98.5 79 ALA B C 1
ATOM 1446 O O . ALA B 1 79 ? -6.75 2.516 -6.422 1 98.5 79 ALA B O 1
ATOM 1447 N N . VAL B 1 80 ? -6.387 1.955 -4.238 1 98.88 80 VAL B N 1
ATOM 1448 C CA . VAL B 1 80 ? -6.301 0.518 -4.477 1 98.88 80 VAL B CA 1
ATOM 1449 C C . VAL B 1 80 ? -7.375 -0.203 -3.666 1 98.88 80 VAL B C 1
ATOM 1451 O O . VAL B 1 80 ? -7.363 -0.163 -2.434 1 98.88 80 VAL B O 1
ATOM 1454 N N . GLY B 1 81 ? -8.25 -0.815 -4.352 1 98.75 81 GLY B N 1
ATOM 1455 C CA . GLY B 1 81 ? -9.219 -1.696 -3.717 1 98.75 81 GLY B CA 1
ATOM 1456 C C . GLY B 1 81 ? -8.75 -3.137 -3.631 1 98.75 81 GLY B C 1
ATOM 1457 O O . GLY B 1 81 ? -8.133 -3.648 -4.562 1 98.75 81 GLY B O 1
ATOM 1458 N N . MET B 1 82 ? -9.047 -3.777 -2.469 1 98.75 82 MET B N 1
ATOM 1459 C CA . MET B 1 82 ? -8.602 -5.156 -2.301 1 98.75 82 MET B CA 1
ATOM 1460 C C . MET B 1 82 ? -9.445 -5.879 -1.255 1 98.75 82 MET B C 1
ATOM 1462 O O . MET B 1 82 ? -10.203 -5.246 -0.516 1 98.75 82 MET B O 1
ATOM 1466 N N . SER B 1 83 ? -9.32 -7.176 -1.255 1 98.25 83 SER B N 1
ATOM 1467 C CA . SER B 1 83 ? -9.992 -7.977 -0.231 1 98.25 83 SER B CA 1
ATOM 1468 C C . SER B 1 83 ? -9.297 -7.84 1.118 1 98.25 83 SER B C 1
ATOM 1470 O O . SER B 1 83 ? -8.133 -7.434 1.185 1 98.25 83 SER B O 1
ATOM 1472 N N . PRO B 1 84 ? -9.992 -8.156 2.191 1 98.44 84 PRO B N 1
ATOM 1473 C CA . PRO B 1 84 ? -9.352 -8.156 3.51 1 98.44 84 PRO B CA 1
ATOM 1474 C C . PRO B 1 84 ? -8.148 -9.094 3.586 1 98.44 84 PRO B C 1
ATOM 1476 O O . PRO B 1 84 ? -7.141 -8.758 4.211 1 98.44 84 PRO B O 1
ATOM 1479 N N . GLU B 1 85 ? -8.25 -10.227 2.908 1 98.38 85 GLU B N 1
ATOM 1480 C CA . GLU B 1 85 ? -7.141 -11.172 2.883 1 98.38 85 GLU B CA 1
ATOM 1481 C C . GLU B 1 85 ? -5.914 -10.555 2.213 1 98.38 85 GLU B C 1
ATOM 1483 O O . GLU B 1 85 ? -4.797 -10.68 2.719 1 98.38 85 GLU B O 1
ATOM 1488 N N . SER B 1 86 ? -6.195 -9.961 1.11 1 98.62 86 SER B N 1
ATOM 1489 C CA . SER B 1 86 ? -5.102 -9.328 0.38 1 98.62 86 SER B CA 1
ATOM 1490 C C . SER B 1 86 ? -4.488 -8.188 1.183 1 98.62 86 SER B C 1
ATOM 1492 O O . SER B 1 86 ? -3.27 -8.016 1.196 1 98.62 86 SER B O 1
ATOM 1494 N N . ALA B 1 87 ? -5.316 -7.418 1.831 1 98.75 87 ALA B N 1
ATOM 1495 C CA . ALA B 1 87 ? -4.832 -6.312 2.654 1 98.75 87 ALA B CA 1
ATOM 1496 C C . ALA B 1 87 ? -3.969 -6.824 3.805 1 98.75 87 ALA B C 1
ATOM 1498 O O . ALA B 1 87 ? -2.928 -6.238 4.113 1 98.75 87 ALA B O 1
ATOM 1499 N N . LYS B 1 88 ? -4.426 -7.867 4.422 1 98.62 88 LYS B N 1
ATOM 1500 C CA . LYS B 1 88 ? -3.662 -8.461 5.52 1 98.62 88 LYS B CA 1
ATOM 1501 C C . LYS B 1 88 ? -2.307 -8.961 5.035 1 98.62 88 LYS B C 1
ATOM 1503 O O . LYS B 1 88 ? -1.29 -8.766 5.707 1 98.62 88 LYS B O 1
ATOM 1508 N N . ARG B 1 89 ? -2.285 -9.578 3.916 1 98.5 89 ARG B N 1
ATOM 1509 C CA . ARG B 1 89 ? -1.027 -10.031 3.332 1 98.5 89 ARG B CA 1
ATOM 1510 C C . ARG B 1 89 ? -0.124 -8.852 2.996 1 98.5 89 ARG B C 1
ATOM 1512 O O . ARG B 1 89 ? 1.093 -8.922 3.186 1 98.5 89 ARG B O 1
ATOM 1519 N N . LEU B 1 90 ? -0.728 -7.805 2.467 1 98.75 90 LEU B N 1
ATOM 1520 C CA . LEU B 1 90 ? 0.056 -6.613 2.16 1 98.75 90 LEU B CA 1
ATOM 1521 C C . LEU B 1 90 ? 0.687 -6.035 3.424 1 98.75 90 LEU B C 1
ATOM 1523 O O . LEU B 1 90 ? 1.869 -5.688 3.428 1 98.75 90 LEU B O 1
ATOM 1527 N N . ALA B 1 91 ? -0.104 -5.934 4.492 1 98.56 91 ALA B N 1
ATOM 1528 C CA . ALA B 1 91 ? 0.411 -5.406 5.754 1 98.56 91 ALA B CA 1
ATOM 1529 C C . ALA B 1 91 ? 1.609 -6.219 6.234 1 98.56 91 ALA B C 1
ATOM 1531 O O . ALA B 1 91 ? 2.641 -5.652 6.609 1 98.56 91 ALA B O 1
ATOM 1532 N N . ALA B 1 92 ? 1.448 -7.488 6.152 1 98.19 92 ALA B N 1
ATOM 1533 C CA . ALA B 1 92 ? 2.525 -8.375 6.586 1 98.19 92 ALA B CA 1
ATOM 1534 C C . ALA B 1 92 ? 3.758 -8.211 5.703 1 98.19 92 ALA B C 1
ATOM 1536 O O . ALA B 1 92 ? 4.887 -8.195 6.195 1 98.19 92 ALA B O 1
ATOM 1537 N N . ALA B 1 93 ? 3.527 -8.117 4.43 1 98.25 93 ALA B N 1
ATOM 1538 C CA . ALA B 1 93 ? 4.625 -7.961 3.48 1 98.25 93 ALA B CA 1
ATOM 1539 C C . ALA B 1 93 ? 5.387 -6.664 3.729 1 98.25 93 ALA B C 1
ATOM 1541 O O . ALA B 1 93 ? 6.613 -6.629 3.643 1 98.25 93 ALA B O 1
ATOM 1542 N N . LEU B 1 94 ? 4.664 -5.582 4.023 1 98.56 94 LEU B N 1
ATOM 1543 C CA . LEU B 1 94 ? 5.301 -4.293 4.273 1 98.56 94 LEU B CA 1
ATOM 1544 C C . LEU B 1 94 ? 6.098 -4.32 5.57 1 98.56 94 LEU B C 1
ATOM 1546 O O . LEU B 1 94 ? 7.203 -3.775 5.637 1 98.56 94 LEU B O 1
ATOM 1550 N N . VAL B 1 95 ? 5.555 -4.93 6.559 1 98.31 95 VAL B N 1
ATOM 1551 C CA . VAL B 1 95 ? 6.273 -5.059 7.82 1 98.31 95 VAL B CA 1
ATOM 1552 C C . VAL B 1 95 ? 7.59 -5.797 7.594 1 98.31 95 VAL B C 1
ATOM 1554 O O . VAL B 1 95 ? 8.641 -5.371 8.078 1 98.31 95 VAL B O 1
ATOM 1557 N N . GLN B 1 96 ? 7.5 -6.859 6.852 1 98.06 96 GLN B N 1
ATOM 1558 C CA . GLN B 1 96 ? 8.695 -7.633 6.551 1 98.06 96 GLN B CA 1
ATOM 1559 C C . GLN B 1 96 ? 9.703 -6.805 5.754 1 98.06 96 GLN B C 1
ATOM 1561 O O . GLN B 1 96 ? 10.906 -6.855 6.02 1 98.06 96 GLN B O 1
ATOM 1566 N N . ALA B 1 97 ? 9.219 -6.078 4.781 1 97.94 97 ALA B N 1
ATOM 1567 C CA . ALA B 1 97 ? 10.086 -5.234 3.961 1 97.94 97 ALA B CA 1
ATOM 1568 C C . ALA B 1 97 ? 10.797 -4.188 4.812 1 97.94 97 ALA B C 1
ATOM 1570 O O . ALA B 1 97 ? 11.984 -3.918 4.617 1 97.94 97 ALA B O 1
ATOM 1571 N N . ILE B 1 98 ? 10.062 -3.611 5.758 1 98.38 98 ILE B N 1
ATOM 1572 C CA . ILE B 1 98 ? 10.617 -2.598 6.648 1 98.38 98 ILE B CA 1
ATOM 1573 C C . ILE B 1 98 ? 11.688 -3.221 7.539 1 98.38 98 ILE B C 1
ATOM 1575 O O . ILE B 1 98 ? 12.758 -2.635 7.742 1 98.38 98 ILE B O 1
ATOM 1579 N N . GLN B 1 99 ? 11.414 -4.363 8.016 1 98.38 99 GLN B N 1
ATOM 1580 C CA . GLN B 1 99 ? 12.383 -5.062 8.844 1 98.38 99 GLN B CA 1
ATOM 1581 C C . GLN B 1 99 ? 13.672 -5.34 8.078 1 98.38 99 GLN B C 1
ATOM 1583 O O . GLN B 1 99 ? 14.773 -5.148 8.602 1 98.38 99 GLN B O 1
ATOM 1588 N N . GLN B 1 100 ? 13.555 -5.805 6.879 1 98.19 100 GLN B N 1
ATOM 1589 C CA . GLN B 1 100 ? 14.719 -6.078 6.039 1 98.19 100 GLN B CA 1
ATOM 1590 C C . GLN B 1 100 ? 15.484 -4.797 5.73 1 98.19 100 GLN B C 1
ATOM 1592 O O . GLN B 1 100 ? 16.719 -4.785 5.75 1 98.19 100 GLN B O 1
ATOM 1597 N N . TYR B 1 101 ? 14.758 -3.77 5.426 1 98.44 101 TYR B N 1
ATOM 1598 C CA . TYR B 1 101 ? 15.367 -2.473 5.164 1 98.44 101 TYR B CA 1
ATOM 1599 C C . TYR B 1 101 ? 16.188 -2.006 6.363 1 98.44 101 TYR B C 1
ATOM 1601 O O . TYR B 1 101 ? 17.344 -1.603 6.219 1 98.44 101 TYR B O 1
ATOM 1609 N N . GLU B 1 102 ? 15.578 -2.057 7.523 1 98.38 102 GLU B N 1
ATOM 1610 C CA . GLU B 1 102 ? 16.219 -1.606 8.758 1 98.38 102 GLU B CA 1
ATOM 1611 C C . GLU B 1 102 ? 17.438 -2.461 9.086 1 98.38 102 GLU B C 1
ATOM 1613 O O . GLU B 1 102 ? 18.422 -1.962 9.633 1 98.38 102 GLU B O 1
ATOM 1618 N N . ALA B 1 103 ? 17.375 -3.75 8.773 1 98.12 103 ALA B N 1
ATOM 1619 C CA . ALA B 1 103 ? 18.516 -4.645 8.992 1 98.12 103 ALA B CA 1
ATOM 1620 C C . ALA B 1 103 ? 19.703 -4.246 8.125 1 98.12 103 ALA B C 1
ATOM 1622 O O . ALA B 1 103 ? 20.859 -4.371 8.547 1 98.12 103 ALA B O 1
ATOM 1623 N N . ARG B 1 104 ? 19.391 -3.773 6.988 1 97.81 104 ARG B N 1
ATOM 1624 C CA . ARG B 1 104 ? 20.438 -3.471 6.02 1 97.81 104 ARG B CA 1
ATOM 1625 C C . ARG B 1 104 ? 20.969 -2.051 6.203 1 97.81 104 ARG B C 1
ATOM 1627 O O . ARG B 1 104 ? 22.172 -1.803 6.074 1 97.81 104 ARG B O 1
ATOM 1634 N N . TYR B 1 105 ? 20.094 -1.097 6.473 1 97.5 105 TYR B N 1
ATOM 1635 C CA . TYR B 1 105 ? 20.484 0.306 6.387 1 97.5 105 TYR B CA 1
ATOM 1636 C C . TYR B 1 105 ? 20.328 0.997 7.738 1 97.5 105 TYR B C 1
ATOM 1638 O O . TYR B 1 105 ? 20.688 2.17 7.883 1 97.5 105 TYR B O 1
ATOM 1646 N N . GLY B 1 106 ? 19.75 0.34 8.734 1 97.25 106 GLY B N 1
ATOM 1647 C CA . GLY B 1 106 ? 19.547 0.931 10.047 1 97.25 106 GLY B CA 1
ATOM 1648 C C . GLY B 1 106 ? 18.094 1.26 10.328 1 97.25 106 GLY B C 1
ATOM 1649 O O . GLY B 1 106 ? 17.266 1.294 9.414 1 97.25 106 GLY B O 1
ATOM 1650 N N . GLU B 1 107 ? 17.812 1.57 11.539 1 97.44 107 GLU B N 1
ATOM 1651 C CA . GLU B 1 107 ? 16.453 1.819 11.992 1 97.44 107 GLU B CA 1
ATOM 1652 C C . GLU B 1 107 ? 15.875 3.074 11.344 1 97.44 107 GLU B C 1
ATOM 1654 O O . GLU B 1 107 ? 16.562 4.086 11.211 1 97.44 107 GLU B O 1
ATOM 1659 N N . ILE B 1 108 ? 14.609 2.969 10.969 1 97.5 108 ILE B N 1
ATOM 1660 C CA . ILE B 1 108 ? 13.875 4.117 10.453 1 97.5 108 ILE B CA 1
ATOM 1661 C C . ILE B 1 108 ? 13.32 4.938 11.609 1 97.5 108 ILE B C 1
ATOM 1663 O O . ILE B 1 108 ? 12.562 4.418 12.438 1 97.5 108 ILE B O 1
ATOM 1667 N N . SER B 1 109 ? 13.711 6.156 11.727 1 91.38 109 SER B N 1
ATOM 1668 C CA . SER B 1 109 ? 13.227 7.051 12.773 1 91.38 109 SER B CA 1
ATOM 1669 C C . SER B 1 109 ? 11.906 7.707 12.375 1 91.38 109 SER B C 1
ATOM 1671 O O . SER B 1 109 ? 11.805 8.297 11.297 1 91.38 109 SER B O 1
ATOM 1673 N N . LEU B 1 110 ? 10.844 7.516 13.188 1 88.62 110 LEU B N 1
ATOM 1674 C CA . LEU B 1 110 ? 9.57 8.18 12.93 1 88.62 110 LEU B CA 1
ATOM 1675 C C . LEU B 1 110 ? 9.398 9.391 13.836 1 88.62 110 LEU B C 1
ATOM 1677 O O . LEU B 1 110 ? 9.906 9.406 14.961 1 88.62 110 LEU B O 1
#

Nearest PDB structures (foldseek):
  2zf4-assembly2_D  TM=4.174E-01  e=1.976E-01  Chromobacterium violaceum
  2zf3-assembly2_D  TM=4.190E-01  e=2.818E-01  Chromobacterium violaceum
  2zf3-assembly2_C  TM=4.236E-01  e=6.079E-01  Chromobacterium violaceum
  5ig0-assembly1_A-2  TM=4.525E-01  e=2.105E+00  Salpingoeca rosetta
  8igd-assembly1_A  TM=3.735E-01  e=6.871E+00  Arabidopsis thaliana

Sequence (220 aa):
MPALKKTPANSRAPEQQPEQQPEQPQMRVAMLPAPALETIYANAFQTTFARGEILLTACVSRQENDQQGPVLAVQPQKAVGMSPESAKRLAAALVQAIQQYEARYGEISLMPALKKTPANSRAPEQQPEQQPEQPQMRVAMLPAPALETIYANAFQTTFARGEILLTACVSRQENDQQGPVLAVQPQKAVGMSPESAKRLAAALVQAIQQYEARYGEISL